Protein AF-A0A0R3UMZ2-F1 (afdb_monomer_lite)

Structure (mmCIF, N/CA/C/O backbone):
data_AF-A0A0R3UMZ2-F1
#
_entry.id   AF-A0A0R3UMZ2-F1
#
loop_
_atom_site.group_PDB
_atom_site.id
_atom_site.type_symbol
_atom_site.label_atom_id
_atom_site.label_alt_id
_atom_site.label_comp_id
_atom_site.label_asym_id
_atom_site.label_entity_id
_atom_site.label_seq_id
_atom_site.pdbx_PDB_ins_code
_atom_site.Cartn_x
_atom_site.Cartn_y
_atom_site.Cartn_z
_atom_site.occupancy
_atom_site.B_iso_or_equiv
_atom_site.auth_seq_id
_atom_site.auth_comp_id
_atom_site.auth_asym_id
_atom_site.auth_atom_id
_atom_site.pdbx_PDB_model_num
ATOM 1 N N . MET A 1 1 ? -2.865 9.730 15.835 1.00 56.03 1 MET A N 1
ATOM 2 C CA . MET A 1 1 ? -2.832 8.505 15.006 1.00 56.03 1 MET A CA 1
ATOM 3 C C . MET A 1 1 ? -3.964 7.617 15.490 1.00 56.03 1 MET A C 1
ATOM 5 O O . MET A 1 1 ? -4.096 7.480 16.700 1.00 56.03 1 MET A O 1
ATOM 9 N N . ASN A 1 2 ? -4.823 7.122 14.593 1.00 67.06 2 ASN A N 1
ATOM 10 C CA . ASN A 1 2 ? -5.988 6.319 14.974 1.00 67.06 2 ASN A CA 1
ATOM 11 C C . ASN A 1 2 ? -5.733 4.864 14.586 1.00 67.06 2 ASN A C 1
ATOM 13 O O . ASN A 1 2 ? -5.542 4.577 13.407 1.00 67.06 2 ASN A O 1
ATOM 17 N N . GLN A 1 3 ? -5.711 3.966 15.564 1.00 74.44 3 GLN A N 1
ATOM 18 C CA . GLN A 1 3 ? -5.417 2.551 15.349 1.00 74.44 3 GLN A CA 1
ATOM 19 C C . GLN A 1 3 ? -6.433 1.704 16.111 1.00 74.44 3 GLN A C 1
ATOM 21 O O . GLN A 1 3 ? -6.827 2.058 17.219 1.00 74.44 3 GLN A O 1
ATOM 26 N N . LEU A 1 4 ? -6.888 0.614 15.498 1.00 80.25 4 LEU A N 1
ATOM 27 C CA . LEU A 1 4 ? -7.878 -0.298 16.060 1.00 80.25 4 LEU A CA 1
ATOM 28 C C . LEU A 1 4 ? -7.367 -1.724 15.870 1.00 80.25 4 LEU A C 1
ATOM 30 O O . LEU A 1 4 ? -7.095 -2.121 14.739 1.00 80.25 4 LEU A O 1
ATOM 34 N N . SER A 1 5 ? -7.274 -2.480 16.958 1.00 82.38 5 SER A N 1
ATOM 35 C CA . SER A 1 5 ? -7.101 -3.930 16.925 1.00 82.38 5 SER A CA 1
ATOM 36 C C . SER A 1 5 ? -8.335 -4.606 17.512 1.00 82.38 5 SER A C 1
ATOM 38 O O . SER A 1 5 ? -8.937 -4.120 18.471 1.00 82.38 5 SER A O 1
ATOM 40 N N . ALA A 1 6 ? -8.738 -5.717 16.904 1.00 83.81 6 ALA A N 1
ATOM 41 C CA . ALA A 1 6 ? -9.910 -6.485 17.286 1.00 83.81 6 ALA A CA 1
ATOM 42 C C . ALA A 1 6 ? -9.540 -7.963 17.350 1.00 83.81 6 ALA A C 1
ATOM 44 O O . ALA A 1 6 ? -9.042 -8.528 16.375 1.00 83.81 6 ALA A O 1
ATOM 45 N N . ARG A 1 7 ? -9.807 -8.604 18.488 1.00 85.12 7 ARG A N 1
ATOM 46 C CA . ARG A 1 7 ? -9.523 -10.026 18.694 1.00 85.12 7 ARG A CA 1
ATOM 47 C C . ARG A 1 7 ? -10.655 -10.714 19.435 1.00 85.12 7 ARG A C 1
ATOM 49 O O . ARG A 1 7 ? -11.387 -10.106 20.214 1.00 85.12 7 ARG A O 1
ATOM 56 N N . ARG A 1 8 ? -10.795 -12.011 19.174 1.00 85.31 8 ARG A N 1
ATOM 57 C CA . ARG A 1 8 ? -11.767 -12.874 19.840 1.00 85.31 8 ARG A CA 1
ATOM 58 C C . ARG A 1 8 ? -11.045 -13.768 20.840 1.00 85.31 8 ARG A C 1
ATOM 60 O O . ARG A 1 8 ? -10.135 -14.497 20.454 1.00 85.31 8 ARG A O 1
ATOM 67 N N . PHE A 1 9 ? -11.499 -13.747 22.088 1.00 84.19 9 PHE A N 1
ATOM 68 C CA . PHE A 1 9 ? -11.022 -14.618 23.159 1.00 84.19 9 PHE A CA 1
ATOM 69 C C . PHE A 1 9 ? -12.210 -15.413 23.704 1.00 84.19 9 PHE A C 1
ATOM 71 O O . PHE A 1 9 ? -13.081 -14.874 24.387 1.00 84.19 9 PHE A O 1
ATOM 78 N N . GLY A 1 10 ? -12.289 -16.696 23.336 1.00 82.00 10 GLY A N 1
ATOM 79 C CA . GLY A 1 10 ? -13.456 -17.532 23.628 1.00 82.00 10 GLY A CA 1
ATOM 80 C C . GLY A 1 10 ? -14.732 -16.951 23.010 1.00 82.00 10 GLY A C 1
ATOM 81 O O . GLY A 1 10 ? -14.824 -16.789 21.790 1.00 82.00 10 GLY A O 1
ATOM 82 N N . ASP A 1 11 ? -15.700 -16.604 23.853 1.00 82.31 11 ASP A N 1
ATOM 83 C CA . ASP A 1 11 ? -16.984 -16.021 23.439 1.00 82.31 11 ASP A CA 1
ATOM 84 C C . ASP A 1 11 ? -17.029 -14.490 23.511 1.00 82.31 11 ASP A C 1
ATOM 86 O O . ASP A 1 11 ? -18.066 -13.875 23.262 1.00 82.31 11 ASP A O 1
ATOM 90 N N . GLN A 1 12 ? -15.903 -13.861 23.842 1.00 85.44 12 GLN A N 1
ATOM 91 C CA . GLN A 1 12 ? -15.819 -12.422 24.033 1.00 85.44 12 GLN A CA 1
ATOM 92 C C . GLN A 1 12 ? -15.016 -11.783 22.904 1.00 85.44 12 GLN A C 1
ATOM 94 O O . GLN A 1 12 ? -13.975 -12.292 22.480 1.00 85.44 12 GLN A O 1
ATOM 99 N N . PHE A 1 13 ? -15.507 -10.648 22.416 1.00 86.25 13 PHE A N 1
ATOM 100 C CA . PHE A 1 13 ? -14.800 -9.821 21.446 1.00 86.25 13 PHE A CA 1
ATOM 101 C C . PHE A 1 13 ? -14.178 -8.638 22.169 1.00 86.25 13 PHE A C 1
ATOM 103 O O . PHE A 1 13 ? -14.875 -7.878 22.840 1.00 86.25 13 PHE A O 1
ATOM 110 N N . VAL A 1 14 ? -12.867 -8.490 22.027 1.00 86.50 14 VAL A N 1
ATOM 111 C CA . VAL A 1 14 ? -12.090 -7.423 22.646 1.00 86.50 14 VAL A CA 1
ATOM 112 C C . VAL A 1 14 ? -11.577 -6.515 21.542 1.00 86.50 14 VAL A C 1
ATOM 114 O O . VAL A 1 14 ? -10.938 -6.976 20.595 1.00 86.50 14 VAL A O 1
ATOM 117 N N . PHE A 1 15 ? -11.860 -5.225 21.667 1.00 85.81 15 PHE A N 1
ATOM 118 C CA . PHE A 1 15 ? -11.374 -4.198 20.762 1.00 85.81 15 PHE A CA 1
ATOM 119 C C . PHE A 1 15 ? -10.523 -3.211 21.542 1.00 85.81 15 PHE A C 1
ATOM 121 O O . PHE A 1 15 ? -10.923 -2.716 22.596 1.00 85.81 15 PHE A O 1
ATOM 128 N N . LEU A 1 16 ? -9.360 -2.912 20.990 1.00 85.06 16 LEU A N 1
ATOM 129 C CA . LEU A 1 16 ? -8.435 -1.926 21.499 1.00 85.06 16 LEU A CA 1
ATOM 130 C C . LEU A 1 16 ? -8.309 -0.817 20.466 1.00 85.06 16 LEU A C 1
ATOM 132 O O . LEU A 1 16 ? -7.844 -1.056 19.353 1.00 85.06 16 LEU A O 1
ATOM 136 N N . ALA A 1 17 ? -8.733 0.388 20.827 1.00 80.19 17 ALA A N 1
ATOM 137 C CA . ALA A 1 17 ? -8.653 1.553 19.965 1.00 80.19 17 ALA A CA 1
ATOM 138 C C . ALA A 1 17 ? -7.747 2.611 20.590 1.00 80.19 17 ALA A C 1
ATOM 140 O O . ALA A 1 17 ? -7.903 2.968 21.753 1.00 80.19 17 ALA A O 1
ATOM 141 N N . VAL A 1 18 ? -6.835 3.157 19.796 1.00 77.50 18 VAL A N 1
ATOM 142 C CA . VAL A 1 18 ? -6.074 4.360 20.127 1.00 77.50 18 VAL A CA 1
ATOM 143 C C . VAL A 1 18 ? -6.627 5.480 19.274 1.00 77.50 18 VAL A C 1
ATOM 145 O O . VAL A 1 18 ? -6.685 5.366 18.050 1.00 77.50 18 VAL A O 1
ATOM 148 N N . THR A 1 19 ? -7.102 6.544 19.910 1.00 74.38 19 THR A N 1
ATOM 149 C CA . THR A 1 19 ? -7.664 7.712 19.224 1.00 74.38 19 THR A CA 1
ATOM 150 C C . THR A 1 19 ? -7.172 8.963 19.926 1.00 74.38 19 THR A C 1
ATOM 152 O O . THR A 1 19 ? -7.369 9.095 21.127 1.00 74.38 19 THR A O 1
ATOM 155 N N . ASN A 1 20 ? -6.546 9.885 19.190 1.00 72.50 20 ASN A N 1
ATOM 156 C CA . ASN A 1 20 ? -6.035 11.151 19.740 1.00 72.50 20 ASN A CA 1
ATOM 157 C C . ASN A 1 20 ? -5.201 10.985 21.026 1.00 72.50 20 ASN A C 1
ATOM 159 O O . ASN A 1 20 ? -5.410 11.715 21.989 1.00 72.50 20 ASN A O 1
ATOM 163 N N . ASP A 1 21 ? -4.280 10.017 21.040 1.00 71.31 21 ASP A N 1
ATOM 164 C CA . ASP A 1 21 ? -3.409 9.697 22.183 1.00 71.31 21 ASP A CA 1
ATOM 165 C C . ASP A 1 21 ? -4.128 9.129 23.421 1.00 71.31 21 ASP A C 1
ATOM 167 O O . ASP A 1 21 ? -3.504 8.916 24.457 1.00 71.31 21 ASP A O 1
ATOM 171 N N . GLU A 1 22 ? -5.416 8.806 23.301 1.00 74.88 22 GLU A N 1
ATOM 172 C CA . GLU A 1 22 ? -6.197 8.126 24.330 1.00 74.88 22 GLU A CA 1
ATOM 173 C C . GLU A 1 22 ? -6.390 6.650 23.971 1.00 74.88 22 GLU A C 1
ATOM 175 O O . GLU A 1 22 ? -6.705 6.304 22.827 1.00 74.88 22 GLU A O 1
ATOM 180 N N . LEU A 1 23 ? -6.221 5.778 24.967 1.00 78.81 23 LEU A N 1
ATOM 181 C CA . LEU A 1 23 ? -6.410 4.340 24.836 1.00 78.81 23 LEU A CA 1
ATOM 182 C C . LEU A 1 23 ? -7.818 3.964 25.298 1.00 78.81 23 LEU A C 1
ATOM 184 O O . LEU A 1 23 ? -8.229 4.260 26.423 1.00 78.81 23 LEU A O 1
ATOM 188 N N . PHE A 1 24 ? -8.553 3.283 24.430 1.00 79.44 24 PHE A N 1
ATOM 189 C CA . PHE A 1 24 ? -9.890 2.791 24.703 1.00 79.44 24 PHE A CA 1
ATOM 190 C C . PHE A 1 24 ? -9.944 1.277 24.561 1.00 79.44 24 PHE A C 1
ATOM 192 O O . PHE A 1 24 ? -9.607 0.721 23.517 1.00 79.44 24 PHE A O 1
ATOM 199 N N . PHE A 1 25 ? -10.447 0.626 25.602 1.00 84.25 25 PHE A N 1
ATOM 200 C CA . PHE A 1 25 ? -10.796 -0.784 25.575 1.00 84.25 25 PHE A CA 1
ATOM 201 C C . PHE A 1 25 ? -12.290 -0.951 25.450 1.00 84.25 25 PHE A C 1
ATOM 203 O O . PHE A 1 25 ? -13.053 -0.282 26.145 1.00 84.25 25 PHE A O 1
ATOM 210 N N . TYR A 1 26 ? -12.681 -1.909 24.625 1.00 84.50 26 TYR A N 1
ATOM 211 C CA . TYR A 1 26 ? -14.051 -2.344 24.465 1.00 84.50 26 TYR A CA 1
ATOM 212 C C . TYR A 1 26 ? -14.111 -3.855 24.597 1.00 84.50 26 TYR A C 1
ATOM 214 O O . TYR A 1 26 ? -13.346 -4.569 23.952 1.00 84.50 26 TYR A O 1
ATOM 222 N N . VAL A 1 27 ? -15.047 -4.347 25.399 1.00 85.88 27 VAL A N 1
ATOM 223 C CA . VAL A 1 27 ? -15.386 -5.769 25.449 1.00 85.88 27 VAL A CA 1
ATOM 224 C C . VAL A 1 27 ? -16.844 -5.929 25.111 1.00 85.88 27 VAL A C 1
ATOM 226 O O . VAL A 1 27 ? -17.701 -5.241 25.665 1.00 85.88 27 VAL A O 1
ATOM 229 N N . TYR A 1 28 ? -17.109 -6.871 24.222 1.00 85.38 28 TYR A N 1
ATOM 230 C CA . TYR A 1 28 ? -18.439 -7.319 23.884 1.00 85.38 28 TYR A CA 1
ATOM 231 C C . TYR A 1 28 ? -18.602 -8.788 24.265 1.00 85.38 28 TYR A C 1
ATOM 233 O O . TYR A 1 28 ? -17.811 -9.641 23.859 1.00 85.38 28 TYR A O 1
ATOM 241 N N . 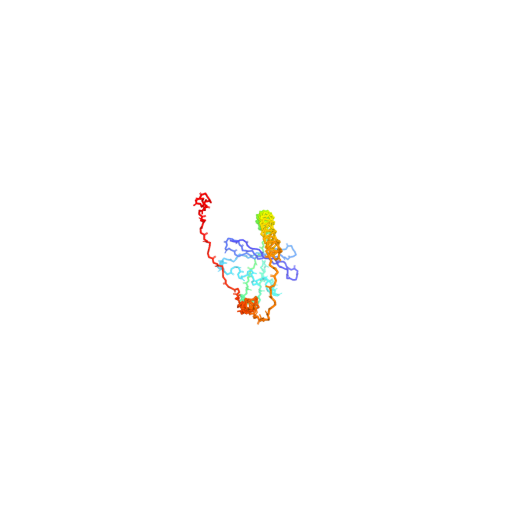SER A 1 29 ? -19.652 -9.072 25.033 1.00 84.50 29 SER A N 1
ATOM 242 C CA . SER A 1 29 ? -20.052 -10.429 25.407 1.00 84.50 29 SER A CA 1
ATOM 243 C C . SER A 1 29 ? -21.576 -10.515 25.444 1.00 84.50 29 SER A C 1
ATOM 245 O O . SER A 1 29 ? -22.213 -9.785 26.204 1.00 84.50 29 SER A O 1
ATOM 247 N N . PHE A 1 30 ? -22.157 -11.370 24.593 1.00 71.75 30 PHE A N 1
ATOM 248 C CA . PHE A 1 30 ? -23.584 -11.739 24.559 1.00 71.75 30 PHE A CA 1
ATOM 249 C C . PHE A 1 30 ? -24.583 -10.590 24.822 1.00 71.75 30 PHE A C 1
ATOM 251 O O . PHE A 1 30 ? -25.497 -10.711 25.635 1.00 71.75 30 PHE A O 1
ATOM 258 N N . GLY A 1 31 ? -24.421 -9.454 24.134 1.00 73.31 31 GLY A N 1
ATOM 259 C CA . GLY A 1 31 ? -25.350 -8.316 24.231 1.00 73.31 31 GLY A CA 1
ATOM 260 C C . GLY A 1 31 ? -25.035 -7.297 25.332 1.00 73.31 31 GLY A C 1
ATOM 261 O O . GLY A 1 31 ? -25.758 -6.315 25.468 1.00 73.31 31 GLY A O 1
ATOM 262 N N . SER A 1 32 ? -23.951 -7.486 26.082 1.00 82.56 32 SER A N 1
ATOM 263 C CA . SER A 1 32 ? -23.411 -6.490 27.011 1.00 82.56 32 SER A CA 1
ATOM 264 C C . SER A 1 32 ? -22.092 -5.915 26.498 1.00 82.56 32 SER A C 1
ATOM 266 O O . SER A 1 32 ? -21.307 -6.600 25.838 1.00 82.56 32 SER A O 1
ATOM 268 N N . TYR A 1 33 ? -21.871 -4.639 26.808 1.00 85.50 33 TYR A N 1
ATOM 269 C CA . TYR A 1 33 ? -20.731 -3.855 26.348 1.00 85.50 33 TYR A CA 1
ATOM 270 C C . TYR A 1 33 ? -20.045 -3.242 27.555 1.00 85.50 33 TYR A C 1
ATOM 272 O O . TYR A 1 33 ? -20.711 -2.660 28.412 1.00 85.50 33 TYR A O 1
ATOM 280 N N . TRP A 1 34 ? -18.724 -3.339 27.602 1.00 86.62 34 TRP A N 1
ATOM 281 C CA . TRP A 1 34 ? -17.912 -2.688 28.617 1.00 86.62 34 TRP A CA 1
ATOM 282 C C . TRP A 1 34 ? -16.855 -1.833 27.955 1.00 86.62 34 TRP A C 1
ATOM 284 O O . TRP A 1 34 ? -16.297 -2.223 26.929 1.00 86.62 34 TRP A O 1
ATOM 294 N N . THR A 1 35 ? -16.574 -0.680 28.552 1.00 85.94 35 THR A N 1
ATOM 295 C CA . THR A 1 35 ? -15.527 0.222 28.090 1.00 85.94 35 THR A CA 1
ATOM 296 C C . THR A 1 35 ? -14.582 0.589 29.218 1.00 85.94 35 THR A C 1
ATOM 298 O O . THR A 1 35 ? -14.987 0.714 30.373 1.00 85.94 35 THR A O 1
ATOM 301 N N . ALA A 1 36 ? -13.309 0.763 28.889 1.00 84.38 36 ALA A N 1
ATOM 302 C CA . ALA A 1 36 ? -12.382 1.502 29.730 1.00 84.38 36 ALA A CA 1
ATOM 303 C C . ALA A 1 36 ? -11.711 2.574 28.886 1.00 84.38 36 ALA A C 1
ATOM 305 O O . ALA A 1 36 ? -11.348 2.344 27.733 1.00 84.38 36 ALA A O 1
ATOM 306 N N . LYS A 1 37 ? -11.552 3.748 29.488 1.00 80.88 37 LYS A N 1
ATOM 307 C CA . LYS A 1 37 ? -10.697 4.806 28.975 1.00 80.88 37 LYS A CA 1
ATOM 308 C C . LYS A 1 37 ? -9.478 4.853 29.877 1.00 80.88 37 LYS A C 1
ATOM 310 O O . LYS A 1 37 ? -9.624 5.111 31.070 1.00 80.88 37 LYS A O 1
ATOM 315 N N . ASP A 1 38 ? -8.308 4.617 29.309 1.00 72.69 38 ASP A N 1
ATOM 316 C CA . ASP A 1 38 ? -7.050 4.777 30.018 1.00 72.69 38 ASP A CA 1
ATOM 317 C C . ASP A 1 38 ? -6.343 6.029 29.493 1.00 72.69 38 ASP A C 1
ATOM 319 O O . ASP A 1 38 ? -5.929 6.103 28.336 1.00 72.69 38 ASP A O 1
ATOM 323 N N . THR A 1 39 ? -6.267 7.051 30.344 1.00 63.97 39 THR A N 1
ATOM 324 C CA . THR A 1 39 ? -5.548 8.306 30.072 1.00 63.97 39 THR A CA 1
ATOM 325 C C . THR A 1 39 ? -4.136 8.302 30.650 1.00 63.97 39 THR A C 1
ATOM 327 O O . THR A 1 39 ? -3.420 9.288 30.508 1.00 63.97 39 THR A O 1
ATOM 330 N N . SER A 1 40 ? -3.749 7.243 31.367 1.00 59.41 40 SER A N 1
ATOM 331 C CA . SER A 1 40 ? -2.460 7.171 32.059 1.00 59.41 40 SER A CA 1
ATOM 332 C C . SER A 1 40 ? -1.324 6.677 31.162 1.00 59.41 40 SER A C 1
ATOM 334 O O . SER A 1 40 ? -0.153 6.875 31.487 1.00 59.41 40 SER A O 1
ATOM 336 N N . PHE A 1 41 ? -1.653 6.089 30.008 1.00 58.91 41 PHE A N 1
ATOM 337 C CA . PHE A 1 41 ? -0.675 5.595 29.048 1.00 58.91 41 PHE A CA 1
ATOM 338 C C . PHE A 1 41 ? -0.240 6.696 28.065 1.00 58.91 41 PHE A C 1
ATOM 340 O O . PHE A 1 41 ? -1.062 7.175 27.286 1.00 58.91 41 PHE A O 1
ATOM 347 N N . PRO A 1 42 ? 1.046 7.097 28.036 1.00 56.00 42 PRO A N 1
ATOM 348 C CA . PRO A 1 42 ? 1.542 8.015 27.016 1.00 56.00 42 PRO A CA 1
ATOM 349 C C . PRO A 1 42 ? 1.461 7.368 25.625 1.00 56.00 42 PRO A C 1
ATOM 351 O O . PRO A 1 42 ? 1.781 6.190 25.460 1.00 56.00 42 PRO A O 1
ATOM 354 N N . SER A 1 43 ? 1.097 8.147 24.604 1.00 55.78 43 SER A N 1
ATOM 355 C CA . SER A 1 43 ? 0.815 7.672 23.237 1.00 55.78 43 SER A CA 1
ATOM 356 C C . SER A 1 43 ? 1.923 6.847 22.581 1.00 55.78 43 SER A C 1
ATOM 358 O O . SER A 1 43 ? 1.637 5.892 21.863 1.00 55.78 43 SER A O 1
ATOM 360 N N . LYS A 1 44 ? 3.195 7.118 22.901 1.00 57.53 44 LYS A N 1
ATOM 361 C CA . LYS A 1 44 ? 4.344 6.315 22.430 1.00 57.53 44 LYS A CA 1
ATOM 362 C C . LYS A 1 44 ? 4.361 4.872 22.955 1.00 57.53 44 LYS A C 1
ATOM 364 O O . LYS A 1 44 ? 5.038 4.022 22.384 1.00 57.53 44 LYS A O 1
ATOM 369 N N . SER A 1 45 ? 3.647 4.594 24.040 1.00 69.19 45 SER A N 1
ATOM 370 C CA . SER A 1 45 ? 3.458 3.247 24.583 1.00 69.19 45 SER A CA 1
ATOM 371 C C . SER A 1 45 ? 2.189 2.581 24.046 1.00 69.19 45 SER A C 1
ATOM 373 O O . SER A 1 45 ? 2.049 1.372 24.187 1.00 69.19 45 SER A O 1
ATOM 375 N N . ALA A 1 46 ? 1.287 3.331 23.405 1.00 69.75 46 ALA A N 1
ATOM 376 C CA . ALA A 1 46 ? 0.024 2.809 22.894 1.00 69.75 46 ALA A CA 1
ATOM 377 C C . ALA A 1 46 ? 0.217 1.928 21.646 1.00 69.75 46 ALA A C 1
ATOM 379 O O . ALA A 1 46 ? -0.419 0.885 21.533 1.00 69.75 46 ALA A O 1
ATOM 380 N N . GLU A 1 47 ? 1.158 2.277 20.762 1.00 74.00 47 GLU A N 1
ATOM 381 C CA . GLU A 1 47 ? 1.541 1.429 19.617 1.00 74.00 47 GLU A CA 1
ATOM 382 C C . GLU A 1 47 ? 2.140 0.093 20.073 1.00 74.00 47 GLU A C 1
ATOM 384 O O . GLU A 1 47 ? 1.770 -0.960 19.560 1.00 74.00 47 GLU A O 1
ATOM 389 N N . LYS A 1 48 ? 3.013 0.128 21.091 1.00 77.25 48 LYS A N 1
ATOM 390 C CA . LYS A 1 48 ? 3.556 -1.082 21.729 1.00 77.25 48 LYS A CA 1
ATOM 391 C C . LYS A 1 48 ? 2.461 -1.906 22.392 1.00 77.25 48 LYS A C 1
ATOM 393 O O . LYS A 1 48 ? 2.536 -3.122 22.417 1.00 77.25 48 LYS A O 1
ATOM 398 N N . LEU A 1 49 ? 1.430 -1.254 22.922 1.00 77.31 49 LEU A N 1
ATOM 399 C CA . LEU A 1 49 ? 0.315 -1.943 23.559 1.00 77.31 49 LEU A CA 1
ATOM 400 C C . LEU A 1 49 ? -0.595 -2.627 22.546 1.00 77.31 49 LEU A C 1
ATOM 402 O O . LEU A 1 49 ? -1.013 -3.753 22.791 1.00 77.31 49 LEU A O 1
ATOM 406 N N . ILE A 1 50 ? -0.832 -2.009 21.389 1.00 79.69 50 ILE A N 1
ATOM 407 C CA . ILE A 1 50 ? -1.528 -2.667 20.280 1.00 79.69 50 ILE A CA 1
ATOM 408 C C . ILE A 1 50 ? -0.692 -3.829 19.732 1.00 79.69 50 ILE A C 1
ATOM 410 O O . ILE A 1 50 ? -1.214 -4.930 19.593 1.00 79.69 50 ILE A O 1
ATOM 414 N N . ALA A 1 51 ? 0.602 -3.621 19.484 1.00 79.50 51 ALA A N 1
ATOM 415 C CA . ALA A 1 51 ? 1.488 -4.669 18.980 1.00 79.50 51 ALA A CA 1
ATOM 416 C C . ALA A 1 51 ? 1.633 -5.843 19.967 1.00 79.50 51 ALA A C 1
ATOM 418 O O . ALA A 1 51 ? 1.598 -7.003 19.555 1.00 79.50 51 ALA A O 1
ATOM 419 N N . ALA A 1 52 ? 1.719 -5.559 21.269 1.00 79.94 52 ALA A N 1
ATOM 420 C CA . ALA A 1 52 ? 1.633 -6.556 22.327 1.00 79.94 52 ALA A CA 1
ATOM 421 C C . ALA A 1 52 ? 0.284 -7.280 22.292 1.00 79.94 52 ALA A C 1
ATOM 423 O O . ALA A 1 52 ? 0.258 -8.506 22.224 1.00 79.94 52 ALA A O 1
ATOM 424 N N . PHE A 1 53 ? -0.830 -6.541 22.280 1.00 81.12 53 PHE A N 1
ATOM 425 C CA . PHE A 1 53 ? -2.182 -7.100 22.250 1.00 81.12 53 PHE A CA 1
ATOM 426 C C . PHE A 1 53 ? -2.418 -8.005 21.037 1.00 81.12 53 PHE A C 1
ATOM 428 O O . PHE A 1 53 ? -3.100 -9.017 21.169 1.00 81.12 53 PHE A O 1
ATOM 435 N N . ASP A 1 54 ? -1.814 -7.716 19.885 1.00 82.31 54 ASP A N 1
ATOM 436 C CA . ASP A 1 54 ? -1.872 -8.570 18.693 1.00 82.31 54 ASP A CA 1
ATOM 437 C C . ASP A 1 54 ? -1.104 -9.893 18.859 1.00 82.31 54 ASP A C 1
ATOM 439 O O . ASP A 1 54 ? -1.444 -10.887 18.216 1.00 82.31 54 ASP A O 1
ATOM 443 N N . LYS A 1 55 ? -0.113 -9.937 19.757 1.00 81.94 55 LYS A N 1
ATOM 444 C CA . LYS A 1 55 ? 0.736 -11.109 20.036 1.00 81.94 55 LYS A CA 1
ATOM 445 C C . LYS A 1 55 ? 0.286 -11.945 21.234 1.00 81.94 55 LYS A C 1
ATOM 447 O O . LYS A 1 55 ? 0.719 -13.083 21.362 1.00 81.94 55 LYS A O 1
ATOM 452 N N . VAL A 1 56 ? -0.568 -11.411 22.109 1.00 82.31 56 VAL A N 1
ATOM 453 C CA . VAL A 1 56 ? -1.054 -12.123 23.306 1.00 82.31 56 VAL A CA 1
ATOM 454 C C . VAL A 1 56 ? -1.762 -13.431 22.919 1.00 82.31 56 VAL A C 1
ATOM 456 O O . VAL A 1 56 ? -2.691 -13.424 22.114 1.00 82.31 56 VAL A O 1
ATOM 459 N N . GLU A 1 57 ? -1.373 -14.567 23.495 1.00 77.88 57 GLU A N 1
ATOM 460 C CA . GLU A 1 57 ? -2.038 -15.850 23.210 1.00 77.88 57 GLU A CA 1
ATOM 461 C C . GLU A 1 57 ? -3.355 -16.009 23.980 1.00 77.88 57 GLU A C 1
ATOM 463 O O . GLU A 1 57 ? -4.342 -16.507 23.434 1.00 77.88 57 GLU A O 1
ATOM 468 N N . SER A 1 58 ? -3.400 -15.534 25.225 1.00 80.06 58 SER A N 1
ATOM 469 C CA . SER A 1 58 ? -4.557 -15.643 26.108 1.00 80.06 58 SER A CA 1
ATOM 470 C C . SER A 1 58 ? -4.816 -14.341 26.861 1.00 80.06 58 SER A C 1
ATOM 472 O O . SER A 1 58 ? -3.909 -13.670 27.345 1.00 80.06 58 SER A O 1
ATOM 474 N N . VAL A 1 59 ? -6.094 -13.991 26.972 1.00 83.06 59 VAL A N 1
ATOM 475 C CA . VAL A 1 59 ? -6.559 -12.865 27.781 1.00 83.06 59 VAL A CA 1
ATOM 476 C C . VAL A 1 59 ? -7.500 -13.421 28.840 1.00 83.06 59 VAL A C 1
ATOM 478 O O . VAL A 1 59 ? -8.503 -14.060 28.516 1.00 83.06 59 VAL A O 1
ATOM 481 N N . GLU A 1 60 ? -7.179 -13.186 30.108 1.00 83.88 60 GLU A N 1
ATOM 482 C CA . GLU A 1 60 ? -8.071 -13.471 31.222 1.00 83.88 60 GLU A CA 1
ATOM 483 C C . GLU A 1 60 ? -9.111 -12.363 31.339 1.00 83.88 60 GLU A C 1
ATOM 485 O O . GLU A 1 60 ? -8.782 -11.189 31.525 1.00 83.88 60 GLU A O 1
ATOM 490 N N . ILE A 1 61 ? -10.386 -12.739 31.280 1.00 84.31 61 ILE A N 1
ATOM 491 C CA . ILE A 1 61 ? -11.485 -11.798 31.459 1.00 84.31 61 ILE A CA 1
ATOM 492 C C . ILE A 1 61 ? -12.331 -12.248 32.645 1.00 84.31 61 ILE A C 1
ATOM 494 O O . ILE A 1 61 ? -13.020 -13.266 32.584 1.00 84.31 61 ILE A O 1
ATOM 498 N N . LYS A 1 62 ? -12.254 -11.496 33.746 1.00 85.38 62 LYS A N 1
ATOM 499 C CA . LYS A 1 62 ? -12.941 -11.790 35.009 1.00 85.38 62 LYS A CA 1
ATOM 500 C C . LYS A 1 62 ? -14.036 -10.764 35.249 1.00 85.38 62 LYS A C 1
ATOM 502 O O . LYS A 1 62 ? -13.782 -9.563 35.262 1.00 85.38 62 LYS A O 1
ATOM 507 N N . GLN A 1 63 ? -15.260 -11.225 35.471 1.00 81.88 63 GLN A N 1
ATOM 508 C CA . GLN A 1 63 ? -16.333 -10.345 35.918 1.00 81.88 63 GLN A CA 1
ATOM 509 C C . GLN A 1 63 ? -16.122 -10.013 37.401 1.00 81.88 63 GLN A C 1
ATOM 511 O O . GLN A 1 63 ? -15.975 -10.915 38.225 1.00 81.88 63 GLN A O 1
ATOM 516 N N . LEU A 1 64 ? -16.062 -8.722 37.723 1.00 84.31 64 LEU A N 1
ATOM 517 C CA . LEU A 1 64 ? -15.976 -8.229 39.097 1.00 84.31 64 LEU A CA 1
ATOM 518 C C . LEU A 1 64 ? -17.387 -8.008 39.658 1.00 84.31 64 LEU A C 1
ATOM 520 O O . LEU A 1 64 ? -18.377 -8.073 38.927 1.00 84.31 64 LEU A O 1
ATOM 524 N N . GLU A 1 65 ? -17.490 -7.718 40.956 1.00 77.75 65 GLU A N 1
ATOM 525 C CA . GLU A 1 65 ? -18.769 -7.340 41.561 1.00 77.75 65 GLU A CA 1
ATOM 526 C C . GLU A 1 65 ? -19.381 -6.108 40.865 1.00 77.75 65 GLU A C 1
ATOM 528 O O . GLU A 1 65 ? -18.715 -5.096 40.617 1.00 77.75 65 GLU A O 1
ATOM 533 N N . GLY A 1 66 ? -20.677 -6.202 40.554 1.00 78.12 66 GLY A N 1
ATOM 534 C CA . GLY A 1 66 ? -21.445 -5.162 39.869 1.00 78.12 66 GLY A CA 1
ATOM 535 C C . GLY A 1 66 ? -21.317 -5.193 38.341 1.00 78.12 66 GLY A C 1
ATOM 536 O O . GLY A 1 66 ? -21.199 -6.243 37.715 1.00 78.12 66 GLY A O 1
ATOM 537 N N . GLU A 1 67 ? -21.380 -4.016 37.716 1.00 83.38 67 GLU A N 1
ATOM 538 C CA . GLU A 1 67 ? -21.307 -3.845 36.256 1.00 83.38 67 GLU A CA 1
ATOM 539 C C . GLU A 1 67 ? -19.865 -3.620 35.757 1.00 83.38 67 GLU A C 1
ATOM 541 O O . GLU A 1 67 ? -19.617 -2.829 34.842 1.00 83.38 67 GLU A O 1
ATOM 546 N N . ARG A 1 68 ? -18.893 -4.290 36.388 1.00 85.50 68 ARG A N 1
ATOM 547 C CA . ARG A 1 68 ? -17.461 -4.135 36.104 1.00 85.50 68 ARG A CA 1
ATOM 548 C C . ARG A 1 68 ? -16.841 -5.432 35.605 1.00 85.50 68 ARG A C 1
ATOM 550 O O . ARG A 1 68 ? -17.196 -6.522 36.045 1.00 85.50 68 ARG A O 1
ATOM 557 N N . LEU A 1 69 ? -15.887 -5.301 34.697 1.00 86.88 69 LEU A N 1
ATOM 558 C CA . LEU A 1 69 ? -15.202 -6.423 34.069 1.00 86.88 69 LEU A CA 1
ATOM 559 C C . LEU A 1 69 ? -13.703 -6.128 34.048 1.00 86.88 69 LEU A C 1
ATOM 561 O O . LEU A 1 69 ? -13.290 -5.051 33.641 1.00 86.88 69 LEU A O 1
ATOM 565 N N . GLN A 1 70 ? -12.890 -7.052 34.544 1.00 86.56 70 GLN A N 1
ATOM 566 C CA . GLN A 1 70 ? -11.439 -6.944 34.544 1.00 86.56 70 GLN A CA 1
ATOM 567 C C . GLN A 1 70 ? -10.876 -7.733 33.370 1.00 86.56 70 GLN A C 1
ATOM 569 O O . GLN A 1 70 ? -11.134 -8.929 33.248 1.00 86.56 70 GLN A O 1
ATOM 574 N N . ILE A 1 71 ? -10.087 -7.065 32.536 1.00 84.94 71 ILE A N 1
ATOM 575 C CA . ILE A 1 71 ? -9.237 -7.711 31.540 1.00 84.94 71 ILE A CA 1
ATOM 576 C C . ILE A 1 71 ? -7.826 -7.755 32.094 1.00 84.94 71 ILE A C 1
ATOM 578 O O . ILE A 1 71 ? -7.327 -6.736 32.575 1.00 84.94 71 ILE A O 1
ATOM 582 N N . ARG A 1 72 ? -7.184 -8.913 31.980 1.00 84.31 72 ARG A N 1
ATOM 583 C CA . ARG A 1 72 ? -5.766 -9.095 32.253 1.00 84.31 72 ARG A CA 1
ATOM 584 C C . ARG A 1 72 ?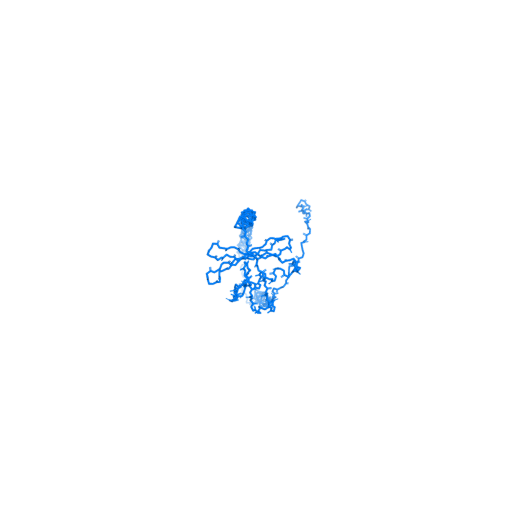 -5.131 -9.945 31.166 1.00 84.31 72 ARG A C 1
ATOM 586 O O . ARG A 1 72 ? -5.731 -10.919 30.722 1.00 84.31 72 ARG A O 1
ATOM 593 N N . TRP A 1 73 ? -3.916 -9.610 30.765 1.00 83.69 73 TRP A N 1
ATOM 594 C CA . TRP A 1 73 ? -3.082 -10.544 30.022 1.00 83.69 73 TRP A CA 1
ATOM 595 C C . TRP A 1 73 ? -1.655 -10.531 30.535 1.00 83.69 73 TRP A C 1
ATOM 597 O O . TRP A 1 73 ? -1.154 -9.512 31.026 1.00 83.69 73 TRP A O 1
ATOM 607 N N . ASP A 1 74 ? -1.041 -11.700 30.411 1.00 72.25 74 ASP A N 1
ATOM 608 C CA . ASP A 1 74 ? 0.308 -11.962 30.876 1.00 72.25 74 ASP A CA 1
ATOM 609 C C . ASP A 1 74 ? 1.356 -11.345 29.950 1.00 72.25 74 ASP A C 1
ATOM 611 O O . ASP A 1 74 ? 1.076 -10.874 28.841 1.00 72.25 74 ASP A O 1
ATOM 615 N N . LYS A 1 75 ? 2.590 -11.358 30.449 1.00 70.00 75 LYS A N 1
ATOM 616 C CA . LYS A 1 75 ? 3.765 -10.771 29.823 1.00 70.00 75 LYS A CA 1
ATOM 617 C C . LYS A 1 75 ? 3.892 -11.105 28.344 1.00 70.00 75 LYS A C 1
ATOM 619 O O . LYS A 1 75 ? 3.989 -12.261 27.947 1.00 70.00 75 LYS A O 1
ATOM 624 N N . THR A 1 76 ? 3.991 -10.050 27.552 1.00 68.31 76 THR A N 1
ATOM 625 C CA . THR A 1 76 ? 4.464 -10.093 26.169 1.00 68.31 76 THR A CA 1
ATOM 626 C C . THR A 1 76 ? 5.908 -9.604 26.119 1.00 68.31 76 THR A C 1
ATOM 628 O O . THR A 1 76 ? 6.397 -8.986 27.066 1.00 68.31 76 THR A O 1
ATOM 631 N N . ASP A 1 77 ? 6.589 -9.816 24.994 1.00 66.00 77 ASP A N 1
ATOM 632 C CA . ASP A 1 77 ? 7.946 -9.289 24.768 1.00 66.00 77 ASP A CA 1
ATOM 633 C C . ASP A 1 77 ? 8.044 -7.762 24.966 1.00 66.00 77 ASP A C 1
ATOM 635 O O . ASP A 1 77 ? 9.127 -7.221 25.189 1.00 66.00 77 ASP A O 1
ATOM 639 N N . GLU A 1 78 ? 6.913 -7.059 24.871 1.00 67.06 78 GLU A N 1
ATOM 640 C CA . GLU A 1 78 ? 6.830 -5.601 24.858 1.00 67.06 78 GLU A CA 1
ATOM 641 C C . GLU A 1 78 ? 6.219 -5.009 26.141 1.00 67.06 78 GLU A C 1
ATOM 643 O O . GLU A 1 78 ? 6.473 -3.839 26.439 1.00 67.06 78 GLU A O 1
ATOM 648 N N . ILE A 1 79 ? 5.434 -5.785 26.903 1.00 69.06 79 ILE A N 1
ATOM 649 C CA . ILE A 1 79 ? 4.704 -5.339 28.105 1.00 69.06 79 ILE A CA 1
ATOM 650 C C . ILE A 1 79 ? 4.702 -6.444 29.165 1.00 69.06 79 ILE A C 1
ATOM 652 O O . ILE A 1 79 ? 4.305 -7.567 28.867 1.00 69.06 79 ILE A O 1
ATOM 656 N N . ASP A 1 80 ? 5.084 -6.104 30.402 1.00 66.81 80 ASP A N 1
ATOM 657 C CA . ASP A 1 80 ? 5.189 -7.043 31.531 1.00 66.81 80 ASP A CA 1
ATOM 658 C C . ASP A 1 80 ? 3.849 -7.638 31.986 1.00 66.81 80 ASP A C 1
ATOM 660 O O . ASP A 1 80 ? 3.710 -8.847 32.066 1.00 66.81 80 ASP A O 1
ATOM 664 N N . GLU A 1 81 ? 2.866 -6.812 32.318 1.00 76.06 81 GLU A N 1
ATOM 665 C CA . GLU A 1 81 ? 1.512 -7.246 32.672 1.00 76.06 81 GLU A CA 1
ATOM 666 C C . GLU A 1 81 ? 0.581 -6.081 32.355 1.00 76.06 81 GLU A C 1
ATOM 668 O O . GLU A 1 81 ? 0.905 -4.924 32.646 1.00 76.06 81 GLU A O 1
ATOM 673 N N . TYR A 1 82 ? -0.570 -6.368 31.753 1.00 79.31 82 TYR A N 1
ATOM 674 C CA . TYR A 1 82 ? -1.609 -5.364 31.574 1.00 79.31 82 TYR A CA 1
ATOM 675 C C . TYR A 1 82 ? -2.878 -5.803 32.287 1.00 79.31 82 TYR A C 1
ATOM 677 O O . TYR A 1 82 ? -3.342 -6.928 32.114 1.00 79.31 82 TYR A O 1
ATOM 685 N N . SER A 1 83 ? -3.455 -4.898 33.074 1.00 81.06 83 SER A N 1
ATOM 686 C CA . SER A 1 83 ? -4.732 -5.108 33.746 1.00 81.06 83 SER A CA 1
ATOM 687 C C . SER A 1 83 ? -5.559 -3.830 33.686 1.00 81.06 83 SER A C 1
ATOM 689 O O . SER A 1 83 ? -5.151 -2.803 34.223 1.00 81.06 83 SER A O 1
ATOM 691 N N . ALA A 1 84 ? -6.759 -3.918 33.118 1.00 82.25 84 ALA A N 1
ATOM 692 C CA . ALA A 1 84 ? -7.714 -2.818 33.060 1.00 82.25 84 ALA A CA 1
ATOM 693 C C . ALA A 1 84 ? -9.068 -3.238 33.631 1.00 82.25 84 ALA A C 1
ATOM 695 O O . ALA A 1 84 ? -9.526 -4.363 33.431 1.00 82.25 84 ALA A O 1
ATOM 696 N N . THR A 1 85 ? -9.724 -2.312 34.330 1.00 84.56 85 THR A N 1
ATOM 697 C CA . THR A 1 85 ? -11.113 -2.483 34.769 1.00 84.56 85 THR A CA 1
ATOM 698 C C . THR A 1 85 ? -12.024 -1.681 33.858 1.00 84.56 85 THR A C 1
ATOM 700 O O . THR A 1 85 ? -11.887 -0.466 33.745 1.00 84.56 85 THR A O 1
ATOM 703 N N . LEU A 1 86 ? -12.965 -2.369 33.232 1.00 86.38 86 LEU A N 1
ATOM 704 C CA . LEU A 1 86 ? -13.960 -1.819 32.338 1.00 86.38 86 LEU A CA 1
ATOM 705 C C . LEU A 1 86 ? -15.291 -1.675 33.064 1.00 86.38 86 LEU A C 1
ATOM 707 O O . LEU A 1 86 ? -15.650 -2.481 33.927 1.00 86.38 86 LEU A O 1
ATOM 711 N N . THR A 1 87 ? -16.045 -0.656 32.680 1.00 86.12 87 THR A N 1
ATOM 712 C CA . THR A 1 87 ? -17.394 -0.387 33.171 1.00 86.12 87 THR A CA 1
ATOM 713 C C . THR A 1 87 ? -18.399 -0.649 32.066 1.00 86.12 87 THR A C 1
ATOM 715 O O . THR A 1 87 ? -18.147 -0.369 30.894 1.00 86.12 87 THR A O 1
ATOM 718 N N . LYS A 1 88 ? -19.556 -1.206 32.418 1.00 83.94 88 LYS A N 1
ATOM 719 C CA . LYS A 1 88 ? -20.617 -1.443 31.443 1.00 83.94 88 LYS A CA 1
ATOM 720 C C . LYS A 1 88 ? -21.075 -0.119 30.836 1.00 83.94 88 LYS A C 1
ATOM 722 O O . LYS A 1 88 ? -21.150 0.900 31.518 1.00 83.94 88 LYS A O 1
ATOM 727 N N . THR A 1 89 ? -21.315 -0.105 29.533 1.00 79.44 89 THR A N 1
ATOM 728 C CA . THR A 1 89 ? -21.607 1.121 28.782 1.00 79.44 89 THR A CA 1
ATOM 729 C C . THR A 1 89 ? -22.727 0.874 27.777 1.00 79.44 89 THR A C 1
ATOM 731 O O . THR A 1 89 ? -22.961 -0.262 27.369 1.00 79.44 89 THR A O 1
ATOM 734 N N . SER A 1 90 ? -23.436 1.936 27.382 1.00 75.12 90 SER A N 1
ATOM 735 C CA . SER A 1 90 ? -24.466 1.843 26.342 1.00 75.12 90 SER A CA 1
ATOM 736 C C . SER A 1 90 ? -23.858 1.449 24.993 1.00 75.12 90 SER A C 1
ATOM 738 O O . SER A 1 90 ? -22.789 1.935 24.612 1.00 75.12 90 SER A O 1
ATOM 740 N N . THR A 1 91 ? -24.580 0.599 24.265 1.00 70.38 91 THR A N 1
ATOM 741 C CA . THR A 1 91 ? -24.243 0.097 22.929 1.00 70.38 91 THR A CA 1
ATOM 742 C C . THR A 1 91 ? -24.023 1.217 21.913 1.00 70.38 91 THR A C 1
ATOM 744 O O . THR A 1 91 ? -23.125 1.118 21.077 1.00 70.38 91 THR A O 1
ATOM 747 N N . ASP A 1 92 ? -24.783 2.307 22.019 1.00 71.88 92 ASP A N 1
ATOM 748 C CA . ASP A 1 92 ? -24.764 3.396 21.037 1.00 71.88 92 ASP A CA 1
ATOM 749 C C . ASP A 1 92 ? -23.398 4.089 20.968 1.00 71.88 92 ASP A C 1
ATOM 751 O O . ASP A 1 92 ? -22.878 4.356 19.886 1.00 71.88 92 ASP A O 1
ATOM 755 N N . ASN A 1 93 ? -22.754 4.294 22.121 1.00 69.38 93 ASN A N 1
ATOM 756 C CA . ASN A 1 93 ? -21.433 4.925 22.191 1.00 69.38 93 ASN A CA 1
ATOM 757 C C . ASN A 1 93 ? -20.327 4.046 21.585 1.00 69.38 93 ASN A C 1
ATOM 759 O O . ASN A 1 93 ? -19.335 4.565 21.074 1.00 69.38 93 ASN A O 1
ATOM 763 N N . PHE A 1 94 ? -20.478 2.723 21.659 1.00 70.50 94 PHE A N 1
ATOM 764 C CA . PHE A 1 94 ? -19.531 1.773 21.078 1.00 70.50 94 PHE A CA 1
ATOM 765 C C . PHE A 1 94 ? -19.666 1.713 19.555 1.00 70.50 94 PHE A C 1
ATOM 767 O O . PHE A 1 94 ? -18.672 1.853 18.839 1.00 70.50 94 PHE A O 1
ATOM 774 N N . LEU A 1 95 ? -20.898 1.559 19.062 1.00 74.94 95 LEU A N 1
ATOM 775 C CA . LEU A 1 95 ? -21.170 1.465 17.629 1.00 74.94 95 LEU A CA 1
ATOM 776 C C . LEU A 1 95 ? -20.775 2.741 16.887 1.00 74.94 95 LEU A C 1
ATOM 778 O O . LEU A 1 95 ? -20.190 2.650 15.806 1.00 74.94 95 LEU A O 1
ATOM 782 N N . HIS A 1 96 ? -21.015 3.918 17.475 1.00 76.31 96 HIS A N 1
ATOM 783 C CA . HIS A 1 96 ? -20.597 5.179 16.862 1.00 76.31 96 HIS A CA 1
ATOM 784 C C . HIS A 1 96 ? -19.084 5.234 16.640 1.00 76.31 96 HIS A C 1
ATOM 786 O O . HIS A 1 96 ? -18.631 5.499 15.531 1.00 76.31 96 HIS A O 1
ATOM 792 N N . ARG A 1 97 ? -18.294 4.885 17.659 1.00 72.12 97 ARG A N 1
ATOM 793 C CA . ARG A 1 97 ? -16.828 4.943 17.575 1.00 72.12 97 ARG A CA 1
ATOM 794 C C . ARG A 1 97 ? -16.237 3.916 16.617 1.00 72.12 97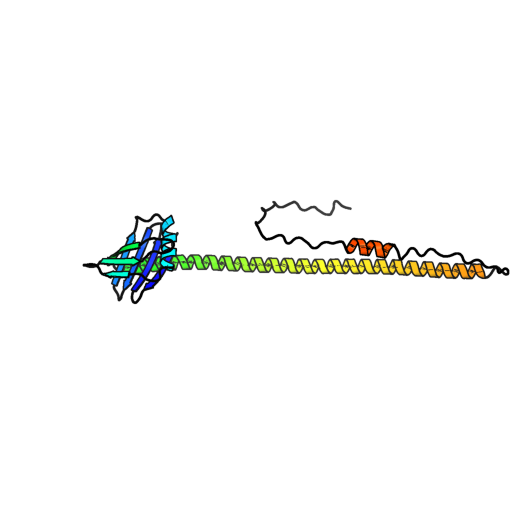 ARG A C 1
ATOM 796 O O . ARG A 1 97 ? -15.285 4.229 15.904 1.00 72.12 97 ARG A O 1
ATOM 803 N N . LEU A 1 98 ? -16.795 2.704 16.575 1.00 74.25 98 LEU A N 1
ATOM 804 C CA . LEU A 1 98 ? -16.407 1.719 15.563 1.00 74.25 98 LEU A CA 1
ATOM 805 C C . LEU A 1 98 ? -16.705 2.233 14.155 1.00 74.25 98 LEU A C 1
ATOM 807 O O . LEU A 1 98 ? -15.861 2.115 13.273 1.00 74.25 98 LEU A O 1
ATOM 811 N N . THR A 1 99 ? -17.875 2.840 13.957 1.00 78.50 99 THR A N 1
ATOM 812 C CA . THR A 1 99 ? -18.271 3.398 12.659 1.00 78.50 99 THR A CA 1
ATOM 813 C C . THR A 1 99 ? -17.332 4.524 12.231 1.00 78.50 99 THR A C 1
ATOM 815 O O . THR A 1 99 ? -16.882 4.535 11.085 1.00 78.50 99 THR A O 1
ATOM 818 N N . ASP A 1 100 ? -16.963 5.419 13.148 1.00 77.50 100 ASP A N 1
ATOM 819 C CA . ASP A 1 100 ? -16.008 6.499 12.880 1.00 77.50 100 ASP A CA 1
ATOM 820 C C . ASP A 1 100 ? -14.626 5.946 12.501 1.00 77.50 100 ASP A C 1
ATOM 822 O O . ASP A 1 100 ? -14.014 6.392 11.529 1.00 77.50 100 ASP A O 1
ATOM 826 N N . SER A 1 101 ? -14.153 4.923 13.223 1.00 72.25 101 SER A N 1
ATOM 827 C CA . SER A 1 101 ? -12.876 4.261 12.937 1.00 72.25 101 SER A CA 1
ATOM 828 C C . SER A 1 101 ? -12.879 3.570 11.568 1.00 72.25 101 SER A C 1
ATOM 830 O O . SER A 1 101 ? -11.959 3.777 10.775 1.00 72.25 101 SER A O 1
ATOM 832 N N . ILE A 1 102 ? -13.939 2.820 11.248 1.00 78.12 102 ILE A N 1
ATOM 833 C CA . ILE A 1 102 ? -14.119 2.169 9.942 1.00 78.12 102 ILE A CA 1
ATOM 834 C C . ILE A 1 102 ? -14.159 3.219 8.828 1.00 78.12 102 ILE A C 1
ATOM 836 O O . ILE A 1 102 ? -13.490 3.067 7.808 1.00 78.12 102 ILE A O 1
ATOM 840 N N . THR A 1 103 ? -14.898 4.311 9.026 1.00 78.31 103 THR A N 1
ATOM 841 C CA . THR A 1 103 ? -15.019 5.387 8.033 1.00 78.31 103 THR A CA 1
ATOM 842 C C . THR A 1 103 ? -13.668 6.046 7.760 1.00 78.31 103 THR A C 1
ATOM 844 O O . THR A 1 103 ? -13.315 6.263 6.598 1.00 78.31 103 THR A O 1
ATOM 847 N N . ALA A 1 104 ? -12.877 6.301 8.807 1.00 76.31 104 ALA A N 1
ATOM 848 C CA . ALA A 1 104 ? -11.524 6.829 8.667 1.00 76.31 104 ALA A CA 1
ATOM 849 C C . ALA A 1 104 ? -10.610 5.862 7.893 1.00 76.31 104 ALA A C 1
ATOM 851 O O . ALA A 1 104 ? -9.930 6.281 6.959 1.00 76.31 104 ALA A O 1
ATOM 852 N N . GLN A 1 105 ? -10.644 4.564 8.214 1.00 78.19 105 GLN A N 1
ATOM 853 C CA . GLN A 1 105 ? -9.854 3.555 7.498 1.00 78.19 105 GLN A CA 1
ATOM 854 C C . GLN A 1 105 ? -10.253 3.443 6.021 1.00 78.19 105 GLN A C 1
ATOM 856 O O . GLN A 1 105 ? -9.386 3.342 5.156 1.00 78.19 105 GLN A O 1
ATOM 861 N N . VAL A 1 106 ? -11.548 3.518 5.703 1.00 82.88 106 VAL A N 1
ATOM 862 C CA . VAL A 1 106 ? -12.037 3.504 4.314 1.00 82.88 106 VAL A CA 1
ATOM 863 C C . VAL A 1 106 ? -11.519 4.707 3.524 1.00 82.88 106 VAL A C 1
ATOM 865 O O . VAL A 1 106 ? -11.167 4.553 2.353 1.00 82.88 106 VAL A O 1
ATOM 868 N N . ALA A 1 107 ? -11.444 5.893 4.134 1.00 78.50 107 ALA A N 1
ATOM 869 C CA . ALA A 1 107 ? -10.867 7.069 3.485 1.00 78.50 107 ALA A CA 1
ATOM 870 C C . ALA A 1 107 ? -9.385 6.845 3.142 1.00 78.50 107 ALA A C 1
ATOM 872 O O . ALA A 1 107 ? -8.986 7.036 1.994 1.00 78.50 107 ALA A O 1
ATOM 873 N N . THR A 1 108 ? -8.601 6.329 4.092 1.00 84.00 108 THR A N 1
ATOM 874 C CA . THR A 1 108 ? -7.182 6.011 3.874 1.00 84.00 108 THR A CA 1
ATOM 875 C C . THR A 1 108 ? -6.984 4.937 2.803 1.00 84.00 108 THR A C 1
ATOM 877 O O . THR A 1 108 ? -6.093 5.052 1.966 1.00 84.00 108 THR A O 1
ATOM 880 N N . ILE A 1 109 ? -7.837 3.907 2.769 1.00 86.50 109 ILE A N 1
ATOM 881 C CA . ILE A 1 109 ? -7.793 2.880 1.718 1.00 86.50 109 ILE A CA 1
ATOM 882 C C . ILE A 1 109 ? -8.016 3.513 0.340 1.00 86.50 109 ILE A C 1
ATOM 884 O O . ILE A 1 109 ? -7.287 3.194 -0.595 1.00 86.50 109 ILE A O 1
ATOM 888 N N . LYS A 1 110 ? -8.977 4.434 0.199 1.00 90.25 110 LYS A N 1
ATOM 889 C CA . LYS A 1 110 ? -9.224 5.129 -1.077 1.00 90.25 110 LYS A CA 1
ATOM 890 C C . LYS A 1 110 ? -8.022 5.957 -1.531 1.00 90.25 110 LYS A C 1
ATOM 892 O O . LYS A 1 110 ? -7.679 5.926 -2.711 1.00 90.25 110 LYS A O 1
ATOM 897 N N . GLU A 1 111 ? -7.372 6.664 -0.610 1.00 91.75 111 GLU A N 1
ATOM 898 C CA . GLU A 1 111 ? -6.151 7.423 -0.905 1.00 91.75 111 GLU A CA 1
ATOM 899 C C . GLU A 1 111 ? -5.020 6.504 -1.384 1.00 91.75 111 GLU A C 1
ATOM 901 O O . GLU A 1 111 ? -4.393 6.777 -2.408 1.00 91.75 111 GLU A O 1
ATOM 906 N N . LEU A 1 112 ? -4.809 5.376 -0.699 1.00 91.50 112 LEU A N 1
ATOM 907 C CA . LEU A 1 112 ? -3.798 4.386 -1.078 1.00 91.50 112 LEU A CA 1
ATOM 908 C C . LEU A 1 112 ? -4.091 3.736 -2.433 1.00 91.50 112 LEU A C 1
ATOM 910 O O . LEU A 1 112 ? -3.164 3.507 -3.208 1.00 91.50 112 LEU A O 1
ATOM 914 N N . VAL A 1 113 ? -5.359 3.455 -2.741 1.00 93.12 113 VAL A N 1
ATOM 915 C CA . VAL A 1 113 ? -5.764 2.922 -4.050 1.00 93.12 113 VAL A CA 1
ATOM 916 C C . VAL A 1 113 ? -5.431 3.919 -5.160 1.00 93.12 113 VAL A C 1
ATOM 918 O O . VAL A 1 113 ? -4.786 3.536 -6.132 1.00 93.12 113 VAL A O 1
ATOM 921 N N . SER A 1 114 ? -5.772 5.197 -4.981 1.00 93.69 114 SER A N 1
ATOM 922 C CA . SER A 1 114 ? -5.447 6.258 -5.946 1.00 93.69 114 SER A CA 1
ATOM 923 C C . SER A 1 114 ? -3.934 6.415 -6.149 1.00 93.69 114 SER A C 1
ATOM 925 O O . SER A 1 114 ? -3.449 6.451 -7.280 1.00 93.69 114 SER A O 1
ATOM 927 N N . ALA A 1 115 ? -3.156 6.427 -5.062 1.00 92.94 115 ALA A N 1
ATOM 928 C CA . ALA A 1 115 ? -1.698 6.497 -5.146 1.00 92.94 115 ALA A CA 1
ATOM 929 C C . ALA A 1 115 ? -1.096 5.282 -5.877 1.00 92.94 115 ALA A C 1
ATOM 931 O O . ALA A 1 115 ? -0.148 5.425 -6.648 1.00 92.94 115 ALA A O 1
ATOM 932 N N . ASN A 1 116 ? -1.660 4.089 -5.673 1.00 95.38 116 ASN A N 1
ATOM 933 C CA . ASN A 1 116 ? -1.225 2.870 -6.351 1.00 95.38 116 ASN A CA 1
ATOM 934 C C . ASN A 1 116 ? -1.533 2.910 -7.858 1.00 95.38 116 ASN A C 1
ATOM 936 O O . ASN A 1 116 ? -0.697 2.524 -8.670 1.00 95.38 116 ASN A O 1
ATOM 940 N N . GLU A 1 117 ? -2.697 3.427 -8.256 1.00 94.69 117 GLU A N 1
ATOM 941 C CA . GLU A 1 117 ? -3.026 3.638 -9.673 1.00 94.69 117 GLU A CA 1
ATOM 942 C C . GLU A 1 117 ? -2.061 4.624 -10.348 1.00 94.69 117 GLU A C 1
ATOM 944 O O . GLU A 1 117 ? -1.583 4.362 -11.453 1.00 94.69 117 GLU A O 1
ATOM 949 N N . GLN A 1 118 ? -1.697 5.715 -9.665 1.00 95.06 118 GLN A N 1
ATOM 950 C CA . GLN A 1 118 ? -0.698 6.666 -10.167 1.00 95.06 118 GLN A CA 1
ATOM 951 C C . GLN A 1 118 ? 0.684 6.024 -10.327 1.00 95.06 118 GLN A C 1
ATOM 953 O O . GLN A 1 118 ? 1.352 6.243 -11.338 1.00 95.06 118 GLN A O 1
ATOM 958 N N . LEU A 1 119 ? 1.105 5.209 -9.355 1.00 95.44 119 LEU A N 1
ATOM 959 C CA . LEU A 1 119 ? 2.363 4.462 -9.410 1.00 95.44 119 LEU A CA 1
ATOM 960 C C . LEU A 1 119 ? 2.403 3.500 -10.600 1.00 95.44 119 LEU A C 1
ATOM 962 O O . LEU A 1 119 ? 3.391 3.497 -11.331 1.00 95.44 119 LEU A O 1
ATOM 966 N N . LYS A 1 120 ? 1.323 2.750 -10.840 1.00 94.56 120 LYS A N 1
ATOM 967 C CA . LYS A 1 120 ? 1.213 1.855 -12.002 1.00 94.56 120 LYS A CA 1
ATOM 968 C C . LYS A 1 120 ? 1.310 2.612 -13.321 1.00 94.56 120 LYS A C 1
ATOM 970 O O . LYS A 1 120 ? 2.063 2.216 -14.202 1.00 94.56 120 LYS A O 1
ATOM 975 N N . SER A 1 121 ? 0.602 3.733 -13.442 1.00 95.12 121 SER A N 1
ATOM 976 C CA . SER A 1 121 ? 0.661 4.557 -14.654 1.00 95.12 121 SER A CA 1
ATOM 977 C C . SER A 1 121 ? 2.064 5.136 -14.889 1.00 95.12 121 SER A C 1
ATOM 979 O O . SER A 1 121 ? 2.556 5.147 -16.019 1.00 95.12 121 SER A O 1
ATOM 981 N N . ALA A 1 122 ? 2.753 5.567 -13.827 1.00 94.50 122 ALA A N 1
ATOM 982 C CA . ALA A 1 122 ? 4.135 6.031 -13.922 1.00 94.50 122 ALA A CA 1
ATOM 983 C C . ALA A 1 122 ? 5.100 4.905 -14.332 1.00 94.50 122 ALA A C 1
ATOM 985 O O . ALA A 1 122 ? 5.986 5.133 -15.157 1.00 94.50 122 ALA A O 1
ATOM 986 N N . GLU A 1 123 ? 4.920 3.699 -13.793 1.00 94.88 123 GLU A N 1
ATOM 987 C CA . GLU A 1 123 ? 5.696 2.513 -14.165 1.00 94.88 123 GLU A CA 1
ATOM 988 C C . GLU A 1 123 ? 5.516 2.172 -15.650 1.00 94.88 123 GLU A C 1
ATOM 990 O O . GLU A 1 123 ? 6.504 2.063 -16.379 1.00 94.88 123 GLU A O 1
ATOM 995 N N . GLU A 1 124 ? 4.273 2.102 -16.129 1.00 95.12 124 GLU A N 1
ATOM 996 C CA . GLU A 1 124 ? 3.959 1.863 -17.542 1.00 95.12 124 GLU A CA 1
ATOM 997 C C . GLU A 1 124 ? 4.596 2.924 -18.451 1.00 95.12 124 GLU A C 1
ATOM 999 O O . GLU A 1 124 ? 5.225 2.593 -19.459 1.00 95.12 124 GLU A O 1
ATOM 1004 N N . ALA A 1 125 ? 4.518 4.203 -18.074 1.00 93.94 125 ALA A N 1
ATOM 1005 C CA . ALA A 1 125 ? 5.134 5.287 -18.836 1.00 93.94 125 ALA A CA 1
ATOM 1006 C C . ALA A 1 125 ? 6.666 5.158 -18.920 1.00 93.94 125 ALA A C 1
ATOM 1008 O O . ALA A 1 125 ? 7.260 5.457 -19.960 1.00 93.94 125 ALA A O 1
ATOM 1009 N N . VAL A 1 126 ? 7.323 4.716 -17.844 1.00 95.81 126 VAL A N 1
ATOM 1010 C CA . VAL A 1 126 ? 8.773 4.466 -17.837 1.00 95.81 126 VAL A CA 1
ATOM 1011 C C . VAL A 1 126 ? 9.123 3.274 -18.722 1.00 95.81 126 VAL A C 1
ATOM 1013 O O . VAL A 1 126 ? 10.066 3.372 -19.510 1.00 95.81 126 VAL A O 1
ATOM 1016 N N . ILE A 1 127 ? 8.355 2.184 -18.647 1.00 95.31 127 ILE A N 1
ATOM 1017 C CA . ILE A 1 127 ? 8.546 1.001 -19.497 1.00 95.31 127 ILE A CA 1
ATOM 1018 C C . ILE A 1 127 ? 8.447 1.388 -20.975 1.00 95.31 127 ILE A C 1
ATOM 1020 O O . ILE A 1 127 ? 9.339 1.047 -21.752 1.00 95.31 127 ILE A O 1
ATOM 1024 N N . HIS A 1 128 ? 7.423 2.157 -21.354 1.00 94.44 128 HIS A N 1
ATOM 1025 C CA . HIS A 1 128 ? 7.263 2.639 -22.725 1.00 94.44 128 HIS A CA 1
ATOM 1026 C C . HIS A 1 128 ? 8.451 3.489 -23.182 1.00 94.44 128 HIS A C 1
ATOM 1028 O O . HIS A 1 128 ? 9.052 3.198 -24.213 1.00 94.44 128 HIS A O 1
ATOM 1034 N N . LYS A 1 129 ? 8.868 4.480 -22.383 1.00 95.50 129 LYS A N 1
ATOM 1035 C CA . LYS A 1 129 ? 10.028 5.324 -22.716 1.00 95.50 129 LYS A CA 1
ATOM 1036 C C . LYS A 1 129 ? 11.313 4.519 -22.875 1.00 95.50 129 LYS A C 1
ATOM 1038 O O . LYS A 1 129 ? 12.109 4.805 -23.768 1.00 95.50 129 LYS A O 1
ATOM 1043 N N . TYR A 1 130 ? 11.534 3.536 -22.006 1.00 95.19 130 TYR A N 1
ATOM 1044 C CA . TYR A 1 130 ? 12.712 2.684 -22.089 1.00 95.19 130 TYR A CA 1
ATOM 1045 C C . TYR A 1 130 ? 12.665 1.795 -23.333 1.00 95.19 130 TYR A C 1
ATOM 1047 O O . TYR A 1 130 ? 13.657 1.697 -24.050 1.00 95.19 130 TYR A O 1
ATOM 1055 N N . SER A 1 131 ? 11.507 1.206 -23.634 1.00 95.12 131 SER A N 1
ATOM 1056 C CA . SER A 1 131 ? 11.309 0.404 -24.842 1.00 95.12 131 SER A CA 1
ATOM 1057 C C . SER A 1 131 ? 11.564 1.222 -26.112 1.00 95.12 131 SER A C 1
ATOM 1059 O O . SER A 1 131 ? 12.329 0.780 -26.970 1.00 95.12 131 SER A O 1
ATOM 1061 N N . ASP A 1 132 ? 11.030 2.442 -26.190 1.00 96.00 132 ASP A N 1
ATOM 1062 C CA . ASP A 1 132 ? 11.265 3.359 -27.310 1.00 96.00 132 ASP A CA 1
ATOM 1063 C C . ASP A 1 132 ? 12.744 3.737 -27.444 1.00 96.00 132 ASP A C 1
ATOM 1065 O O . ASP A 1 132 ? 13.285 3.804 -28.551 1.00 96.00 132 ASP A O 1
ATOM 1069 N N . ALA A 1 133 ? 13.423 3.986 -26.320 1.00 94.75 133 ALA A N 1
ATOM 1070 C CA . ALA A 1 133 ? 14.847 4.298 -26.315 1.00 94.75 133 ALA A CA 1
ATOM 1071 C C . ALA A 1 133 ? 15.686 3.115 -26.816 1.00 94.75 133 ALA A C 1
ATOM 1073 O O . ALA A 1 133 ? 16.599 3.318 -27.616 1.00 94.75 133 ALA A O 1
ATOM 1074 N N . VAL A 1 134 ? 15.356 1.888 -26.397 1.00 96.38 134 VAL A N 1
ATOM 1075 C CA . VAL A 1 134 ? 16.020 0.665 -26.867 1.00 96.38 134 VAL A CA 1
ATOM 1076 C C . VAL A 1 134 ? 15.829 0.500 -28.372 1.00 96.38 134 VAL A C 1
ATOM 1078 O O . VAL A 1 134 ? 16.818 0.309 -29.075 1.00 96.38 134 VAL A O 1
ATOM 1081 N N . LEU A 1 135 ? 14.604 0.653 -28.887 1.00 96.00 135 LEU A N 1
ATOM 1082 C CA . LEU A 1 135 ? 14.339 0.563 -30.327 1.00 96.00 135 LEU A CA 1
ATOM 1083 C C . LEU A 1 135 ? 15.174 1.580 -31.113 1.00 96.00 135 LEU A C 1
ATOM 1085 O O . LEU A 1 135 ? 15.949 1.190 -31.987 1.00 96.00 135 LEU A O 1
ATOM 1089 N N . LYS A 1 136 ? 15.131 2.861 -30.727 1.00 95.38 136 LYS A N 1
ATOM 1090 C CA . LYS A 1 136 ? 15.938 3.915 -31.366 1.00 95.38 136 LYS A CA 1
ATOM 1091 C C . LYS A 1 136 ? 17.436 3.621 -31.317 1.00 95.38 136 LYS A C 1
ATOM 1093 O O . LYS A 1 136 ? 18.157 3.909 -32.274 1.00 95.38 136 LYS A O 1
ATOM 1098 N N . TYR A 1 137 ? 17.922 3.060 -30.211 1.00 95.69 137 TYR A N 1
ATOM 1099 C CA . TYR A 1 137 ? 19.331 2.707 -30.076 1.00 95.69 137 TYR A CA 1
ATOM 1100 C C . TYR A 1 137 ? 19.711 1.554 -31.010 1.00 95.69 137 TYR A C 1
ATOM 1102 O O . TYR A 1 137 ? 20.708 1.658 -31.720 1.00 95.69 137 TYR A O 1
ATOM 1110 N N . THR A 1 138 ? 18.887 0.505 -31.078 1.00 95.50 138 THR A N 1
ATOM 1111 C CA . THR A 1 138 ? 19.117 -0.640 -31.974 1.00 95.50 138 THR A CA 1
ATOM 1112 C C . THR A 1 138 ? 19.057 -0.249 -33.450 1.00 95.50 138 THR A C 1
ATOM 1114 O O . THR A 1 138 ? 19.893 -0.691 -34.236 1.00 95.50 138 THR A O 1
ATOM 1117 N N . GLU A 1 139 ? 18.143 0.643 -33.839 1.00 96.25 139 GLU A N 1
ATOM 1118 C CA . GLU A 1 139 ? 18.086 1.189 -35.198 1.00 96.25 139 GLU A CA 1
ATOM 1119 C C . GLU A 1 139 ? 19.354 1.977 -35.536 1.00 96.25 139 GLU A C 1
ATOM 1121 O O . GLU A 1 139 ? 19.964 1.780 -36.591 1.00 96.25 139 GLU A O 1
ATOM 1126 N N . ARG A 1 140 ? 19.799 2.846 -34.620 1.00 95.94 140 ARG A N 1
ATOM 1127 C CA . ARG A 1 140 ? 21.029 3.625 -34.793 1.00 95.94 140 ARG A CA 1
ATOM 1128 C C . ARG A 1 140 ? 22.257 2.724 -34.900 1.00 95.94 140 ARG A C 1
ATOM 1130 O O . ARG A 1 140 ? 23.108 2.956 -35.758 1.00 95.94 140 ARG A O 1
ATOM 1137 N N . GLU A 1 141 ? 22.343 1.705 -34.056 1.00 96.75 141 GLU A N 1
ATOM 1138 C CA . GLU A 1 141 ? 23.408 0.705 -34.078 1.00 96.75 141 GLU A CA 1
ATOM 1139 C C . GLU A 1 141 ? 23.419 -0.063 -35.409 1.00 96.75 141 GLU A C 1
ATOM 1141 O O . GLU A 1 141 ? 24.457 -0.148 -36.067 1.00 96.75 141 GLU A O 1
ATOM 1146 N N . HIS A 1 142 ? 22.257 -0.522 -35.878 1.00 97.00 142 HIS A N 1
ATOM 1147 C CA . HIS A 1 142 ? 22.123 -1.203 -37.165 1.00 97.00 142 HIS A CA 1
ATOM 1148 C C . HIS A 1 142 ? 22.565 -0.323 -38.350 1.00 97.00 142 HIS A C 1
ATOM 1150 O O . HIS A 1 142 ? 23.280 -0.783 -39.249 1.00 97.00 142 HIS A O 1
ATOM 1156 N N . ILE A 1 143 ? 22.195 0.963 -38.348 1.00 96.62 143 ILE A N 1
ATOM 1157 C CA . ILE A 1 143 ? 22.636 1.931 -39.365 1.00 96.62 143 ILE A CA 1
ATOM 1158 C C . ILE A 1 143 ? 24.161 2.090 -39.340 1.00 96.62 143 ILE A C 1
ATOM 1160 O O . ILE A 1 143 ? 24.797 2.116 -40.398 1.00 96.62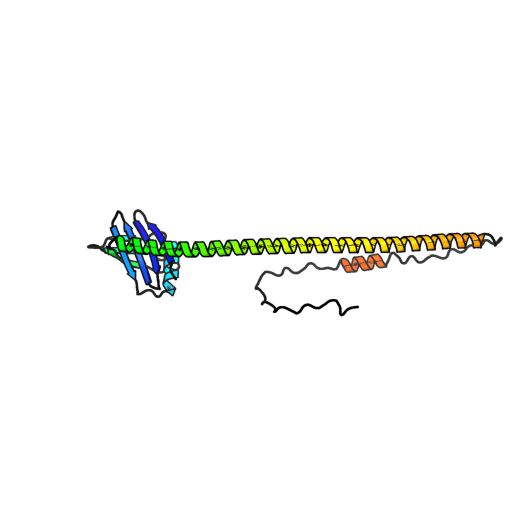 143 ILE A O 1
ATOM 1164 N N . LEU A 1 144 ? 24.764 2.193 -38.153 1.00 97.38 144 LEU A N 1
ATOM 1165 C CA . LEU A 1 144 ? 26.215 2.323 -38.006 1.00 97.38 144 LEU A CA 1
ATOM 1166 C C . LEU A 1 144 ? 26.947 1.077 -38.510 1.00 97.38 144 LEU A C 1
ATOM 1168 O O . LEU A 1 144 ? 27.900 1.212 -39.280 1.00 97.38 144 LEU A O 1
ATOM 1172 N N . PHE A 1 145 ? 26.473 -0.121 -38.163 1.00 97.75 145 PHE A N 1
ATOM 1173 C CA . PHE A 1 145 ? 27.044 -1.368 -38.673 1.00 97.75 145 PHE A CA 1
ATOM 1174 C C . PHE A 1 145 ? 26.924 -1.485 -40.191 1.00 97.75 145 PHE A C 1
ATOM 1176 O O . PHE A 1 145 ? 27.891 -1.863 -40.850 1.00 97.75 145 PHE A O 1
ATOM 1183 N N . SER A 1 146 ? 25.786 -1.091 -40.762 1.00 96.50 146 SER A N 1
ATOM 1184 C CA . SER A 1 146 ? 25.583 -1.095 -42.214 1.00 96.50 146 SER A CA 1
ATOM 1185 C C . SER A 1 146 ? 26.562 -0.154 -42.928 1.00 96.50 146 SER A C 1
ATOM 1187 O O . SER A 1 146 ? 27.192 -0.537 -43.915 1.00 96.50 146 SER A O 1
ATOM 1189 N N . LYS A 1 147 ? 26.758 1.063 -42.398 1.00 97.25 147 LYS A N 1
ATOM 1190 C CA . LYS A 1 147 ? 27.747 2.022 -42.922 1.00 97.25 147 LYS A CA 1
ATOM 1191 C C . LYS A 1 147 ? 29.173 1.488 -42.806 1.00 97.25 147 LYS A C 1
ATOM 1193 O O . LYS A 1 147 ? 29.954 1.614 -43.748 1.00 97.25 147 LYS A O 1
ATOM 1198 N N . PHE A 1 148 ? 29.507 0.877 -41.672 1.00 97.81 148 PHE A N 1
ATOM 1199 C CA . PHE A 1 148 ? 30.824 0.291 -41.445 1.00 97.81 148 PHE A CA 1
ATOM 1200 C C . PHE A 1 148 ? 31.102 -0.872 -42.406 1.00 97.81 148 PHE A C 1
ATOM 1202 O O . PHE A 1 148 ? 32.165 -0.911 -43.023 1.00 97.81 148 PHE A O 1
ATOM 1209 N N . ALA A 1 149 ? 30.132 -1.767 -42.609 1.00 97.38 149 ALA A N 1
ATOM 1210 C CA . ALA A 1 149 ? 30.233 -2.870 -43.560 1.00 97.38 149 ALA A CA 1
ATOM 1211 C C . ALA A 1 149 ? 30.408 -2.372 -45.004 1.00 97.38 149 ALA A C 1
ATOM 1213 O O . ALA A 1 149 ? 31.271 -2.869 -45.726 1.00 97.38 149 ALA A O 1
ATOM 1214 N N . ALA A 1 150 ? 29.652 -1.347 -45.416 1.00 96.44 150 ALA A N 1
ATOM 1215 C CA . ALA A 1 150 ? 29.804 -0.730 -46.733 1.00 96.44 150 ALA A CA 1
ATOM 1216 C C . ALA A 1 150 ? 31.206 -0.128 -46.933 1.00 96.44 150 ALA A C 1
ATOM 1218 O O . ALA A 1 150 ? 31.823 -0.325 -47.981 1.00 96.44 150 ALA A O 1
ATOM 1219 N N . LEU A 1 151 ? 31.741 0.554 -45.914 1.00 97.38 151 LEU A N 1
ATOM 1220 C CA . LEU A 1 151 ? 33.091 1.118 -45.947 1.00 97.38 151 LEU A CA 1
ATOM 1221 C C . LEU A 1 151 ? 34.164 0.023 -46.042 1.00 97.38 151 LEU A C 1
ATOM 1223 O O . LEU A 1 151 ? 35.093 0.141 -46.841 1.00 97.38 151 LEU A O 1
ATOM 1227 N N . LEU A 1 152 ? 34.022 -1.048 -45.257 1.00 97.19 152 LEU A N 1
ATOM 1228 C CA . LEU A 1 152 ? 34.892 -2.223 -45.315 1.00 97.19 152 LEU A CA 1
ATOM 1229 C C . LEU A 1 152 ? 34.883 -2.838 -46.712 1.00 97.19 152 LEU A C 1
ATOM 1231 O O . LEU A 1 152 ? 35.944 -3.016 -47.299 1.00 97.19 152 LEU A O 1
ATOM 1235 N N . ASN A 1 153 ? 33.702 -3.082 -47.278 1.00 96.06 153 ASN A N 1
ATOM 1236 C CA . ASN A 1 153 ? 33.562 -3.645 -48.619 1.00 96.06 153 ASN A CA 1
ATOM 1237 C C . ASN A 1 153 ? 34.200 -2.748 -49.686 1.00 96.06 153 ASN A C 1
ATOM 1239 O O . ASN A 1 153 ? 34.929 -3.249 -50.539 1.00 96.06 153 ASN A O 1
ATOM 1243 N N . ALA A 1 154 ? 34.011 -1.427 -49.608 1.00 96.19 154 ALA A N 1
ATOM 1244 C CA . ALA A 1 154 ? 34.646 -0.479 -50.522 1.00 96.19 154 ALA A CA 1
ATOM 1245 C C . ALA A 1 154 ? 36.183 -0.499 -50.417 1.00 96.19 154 ALA A C 1
ATOM 1247 O O . ALA A 1 154 ? 36.882 -0.438 -51.430 1.00 96.19 154 ALA A O 1
ATOM 1248 N N . LYS A 1 155 ? 36.733 -0.613 -49.201 1.00 96.12 155 LYS A N 1
ATOM 1249 C CA . LYS A 1 155 ? 38.185 -0.734 -48.992 1.00 96.12 155 LYS A CA 1
ATOM 1250 C C . LYS A 1 155 ? 38.721 -2.072 -49.492 1.00 96.12 155 LYS A C 1
ATOM 1252 O O . LYS A 1 155 ? 39.743 -2.078 -50.170 1.00 96.12 155 LYS A O 1
ATOM 1257 N N . THR A 1 156 ? 38.026 -3.170 -49.214 1.00 96.12 156 THR A N 1
ATOM 1258 C CA . THR A 1 156 ? 38.384 -4.507 -49.702 1.00 96.12 156 THR A CA 1
ATOM 1259 C C . THR A 1 156 ? 38.376 -4.552 -51.227 1.00 96.12 156 THR A C 1
ATOM 1261 O O . THR A 1 156 ? 39.350 -5.007 -51.818 1.00 96.12 156 THR A O 1
ATOM 1264 N N . ALA A 1 157 ? 37.343 -4.001 -51.873 1.00 94.81 157 ALA A N 1
ATOM 1265 C CA . ALA A 1 157 ? 37.263 -3.909 -53.330 1.00 94.81 157 ALA A CA 1
ATOM 1266 C C . ALA A 1 157 ? 38.449 -3.130 -53.917 1.00 94.81 157 ALA A C 1
ATOM 1268 O O . ALA A 1 157 ? 39.095 -3.603 -54.848 1.00 94.81 157 ALA A O 1
ATOM 1269 N N . LYS A 1 158 ? 38.807 -1.989 -53.313 1.00 95.81 158 LYS A N 1
ATOM 1270 C CA . LYS A 1 158 ? 39.972 -1.198 -53.732 1.00 95.81 158 LYS A CA 1
ATOM 1271 C C . LYS A 1 158 ? 41.300 -1.941 -53.547 1.00 95.81 158 LYS A C 1
ATOM 1273 O O . LYS A 1 158 ? 42.198 -1.791 -54.367 1.00 95.81 158 LYS A O 1
ATOM 1278 N N . ILE A 1 159 ? 41.449 -2.729 -52.480 1.00 94.31 159 ILE A N 1
ATOM 1279 C CA . ILE A 1 159 ? 42.644 -3.565 -52.275 1.00 94.31 159 ILE A CA 1
ATOM 1280 C C . ILE A 1 159 ? 42.740 -4.624 -53.376 1.00 94.31 159 ILE A C 1
ATOM 1282 O O . ILE A 1 159 ? 43.803 -4.778 -53.968 1.00 94.31 159 ILE A O 1
ATOM 1286 N N . VAL A 1 160 ? 41.638 -5.316 -53.680 1.00 93.50 160 VAL A N 1
ATOM 1287 C CA . VAL A 1 160 ? 41.587 -6.324 -54.751 1.00 93.50 160 VAL A CA 1
ATOM 1288 C C . VAL A 1 160 ? 41.915 -5.704 -56.110 1.00 93.50 160 VAL A C 1
ATOM 1290 O O . VAL A 1 160 ? 42.722 -6.257 -56.850 1.00 93.50 160 VAL A O 1
ATOM 1293 N N . GLU A 1 161 ? 41.361 -4.529 -56.413 1.00 92.62 161 GLU A N 1
ATOM 1294 C CA . GLU A 1 161 ? 41.665 -3.783 -57.639 1.00 92.62 161 GLU A CA 1
ATOM 1295 C C . GLU A 1 161 ? 43.158 -3.432 -57.742 1.00 92.62 161 GLU A C 1
ATOM 1297 O O . GLU A 1 161 ? 43.785 -3.676 -58.772 1.00 92.62 161 GLU A O 1
ATOM 1302 N N . LEU A 1 162 ? 43.761 -2.914 -56.665 1.00 92.56 162 LEU A N 1
ATOM 1303 C CA . LEU A 1 162 ? 45.191 -2.596 -56.635 1.00 92.56 162 LEU A CA 1
ATOM 1304 C C . LEU A 1 162 ? 46.077 -3.838 -56.795 1.00 92.56 162 LEU A C 1
ATOM 1306 O O . LEU A 1 162 ? 47.108 -3.754 -57.461 1.00 92.56 162 LEU A O 1
ATOM 1310 N N . MET A 1 163 ? 45.697 -4.975 -56.205 1.00 90.81 163 MET A N 1
ATOM 1311 C CA . MET A 1 163 ? 46.424 -6.236 -56.387 1.00 90.81 163 MET A CA 1
ATOM 1312 C C . MET A 1 163 ? 46.323 -6.729 -57.833 1.00 90.81 163 MET A C 1
ATOM 1314 O O . MET A 1 163 ? 47.352 -7.011 -58.438 1.00 90.81 163 MET A O 1
ATOM 1318 N N . SER A 1 164 ? 45.125 -6.720 -58.423 1.00 87.69 164 SER A N 1
ATOM 1319 C CA . SER A 1 164 ? 44.928 -7.129 -59.819 1.00 87.69 164 SER A CA 1
ATOM 1320 C C . SER A 1 164 ? 45.678 -6.225 -60.806 1.00 87.69 164 SER A C 1
ATOM 1322 O O . SER A 1 164 ? 46.280 -6.710 -61.761 1.00 87.69 164 SER A O 1
ATOM 1324 N N . ASN A 1 165 ? 45.706 -4.910 -60.570 1.00 85.50 165 ASN A N 1
ATOM 1325 C CA . ASN A 1 165 ? 46.469 -3.982 -61.407 1.00 85.50 165 ASN A CA 1
ATOM 1326 C C . ASN A 1 165 ? 47.987 -4.183 -61.259 1.00 85.50 165 ASN A C 1
ATOM 1328 O O . ASN A 1 165 ? 48.726 -4.015 -62.226 1.00 85.50 165 ASN A O 1
ATOM 1332 N N . ARG A 1 166 ? 48.469 -4.567 -60.070 1.00 82.19 166 ARG A N 1
ATOM 1333 C CA . ARG A 1 166 ? 49.883 -4.906 -59.855 1.00 82.19 166 ARG A CA 1
ATOM 1334 C C . ARG A 1 166 ? 50.287 -6.177 -60.603 1.00 82.19 166 ARG A C 1
ATOM 1336 O O . ARG A 1 166 ? 51.376 -6.200 -61.163 1.00 82.19 166 ARG A O 1
ATOM 1343 N N . GLU A 1 167 ? 49.427 -7.190 -60.619 1.00 75.00 167 GLU A N 1
ATOM 1344 C CA . GLU A 1 167 ? 49.653 -8.439 -61.357 1.00 75.00 167 GLU A CA 1
ATOM 1345 C C . GLU A 1 167 ? 49.724 -8.187 -62.872 1.00 75.00 167 GLU A C 1
ATOM 1347 O O . GLU A 1 167 ? 50.685 -8.604 -63.512 1.00 75.00 167 GLU A O 1
ATOM 1352 N N . LYS A 1 168 ? 48.801 -7.388 -63.428 1.00 72.06 168 LYS A N 1
ATOM 1353 C CA . LYS A 1 168 ? 48.825 -7.001 -64.854 1.00 72.06 168 LYS A CA 1
ATOM 1354 C C . LYS A 1 168 ? 50.080 -6.217 -65.242 1.00 72.06 168 LYS A C 1
ATOM 1356 O O . LYS A 1 168 ? 50.688 -6.488 -66.272 1.00 72.06 168 LYS A O 1
ATOM 1361 N N . ASN A 1 169 ? 50.506 -5.280 -64.393 1.00 63.16 169 ASN A N 1
ATOM 1362 C CA . ASN A 1 169 ? 51.718 -4.497 -64.644 1.00 63.16 169 ASN A CA 1
ATOM 1363 C C . ASN A 1 169 ? 53.004 -5.343 -64.533 1.00 63.16 169 ASN A C 1
ATOM 1365 O O . ASN A 1 169 ? 54.015 -4.985 -65.135 1.00 63.16 169 ASN A O 1
ATOM 1369 N N . GLN A 1 170 ? 52.988 -6.446 -63.773 1.00 58.78 170 GLN A N 1
ATOM 1370 C CA . GLN A 1 170 ? 54.092 -7.414 -63.731 1.00 58.78 170 GLN A CA 1
ATOM 1371 C C . GLN A 1 170 ? 54.110 -8.338 -64.957 1.00 58.78 170 GLN A C 1
ATOM 1373 O O . GLN A 1 170 ? 55.192 -8.666 -65.436 1.00 58.78 170 GLN A O 1
ATOM 1378 N N . GLU A 1 171 ? 52.952 -8.713 -65.508 1.00 55.28 171 GLU A N 1
ATOM 1379 C CA . GLU A 1 171 ? 52.885 -9.462 -66.773 1.00 55.28 171 GLU A CA 1
ATOM 1380 C C . GLU A 1 171 ? 53.378 -8.630 -67.970 1.00 55.28 171 GLU A C 1
ATOM 1382 O O . GLU A 1 171 ? 54.146 -9.143 -68.780 1.00 55.28 171 GLU A O 1
ATOM 1387 N N . GLU A 1 172 ? 53.045 -7.335 -68.048 1.00 55.16 172 GLU A N 1
ATOM 1388 C CA . GLU A 1 172 ? 53.527 -6.453 -69.130 1.00 55.16 172 GLU A CA 1
ATOM 1389 C C . GLU A 1 172 ? 55.040 -6.166 -69.066 1.00 55.16 172 GLU A C 1
ATOM 1391 O O . GLU A 1 172 ? 55.672 -5.952 -70.102 1.00 55.16 172 GLU A O 1
ATOM 1396 N N . THR A 1 173 ? 55.655 -6.210 -67.877 1.00 50.00 173 THR A N 1
ATOM 1397 C CA . THR A 1 173 ? 57.117 -6.050 -67.724 1.00 50.00 173 THR A CA 1
ATOM 1398 C C . THR A 1 173 ? 57.909 -7.344 -67.932 1.00 50.00 173 THR A C 1
ATOM 1400 O O . THR A 1 173 ? 59.123 -7.280 -68.109 1.00 50.00 173 THR A O 1
ATOM 1403 N N . LEU A 1 174 ? 57.251 -8.508 -67.971 1.00 49.75 174 LEU A N 1
ATOM 1404 C CA . LEU A 1 174 ? 57.883 -9.800 -68.277 1.00 49.75 174 LEU A CA 1
ATOM 1405 C C . LEU A 1 174 ? 57.842 -10.166 -69.769 1.00 49.75 174 LEU A C 1
ATOM 1407 O O . LEU A 1 174 ? 58.542 -11.087 -70.186 1.00 49.75 174 LEU A O 1
ATOM 1411 N N . SER A 1 175 ? 57.082 -9.439 -70.591 1.00 44.53 175 SER A N 1
ATOM 1412 C CA . SER A 1 175 ? 57.034 -9.646 -72.047 1.00 44.53 175 SER A CA 1
ATOM 1413 C C . SER A 1 175 ? 58.174 -8.993 -72.844 1.00 44.53 175 SER A C 1
ATOM 1415 O O . SER A 1 175 ? 58.227 -9.189 -74.056 1.00 44.53 175 SER A O 1
ATOM 1417 N N . ASP A 1 176 ? 59.101 -8.274 -72.199 1.00 43.44 176 ASP A N 1
ATOM 1418 C CA . ASP A 1 176 ? 60.257 -7.651 -72.869 1.00 43.44 176 ASP A CA 1
ATOM 1419 C C . ASP A 1 176 ? 61.583 -7.851 -72.112 1.00 43.44 176 ASP A C 1
ATOM 1421 O O . ASP A 1 176 ? 62.353 -6.917 -71.933 1.00 43.44 176 ASP A O 1
ATOM 1425 N N . VAL A 1 177 ? 61.868 -9.072 -71.642 1.00 36.88 177 VAL A N 1
ATOM 1426 C CA . VAL A 1 177 ? 63.247 -9.510 -71.351 1.00 36.88 177 VAL A CA 1
ATOM 1427 C C . VAL A 1 177 ? 63.375 -11.007 -71.633 1.00 36.88 177 VAL A C 1
ATOM 1429 O O . VAL A 1 177 ? 62.994 -11.858 -70.832 1.00 36.88 177 VAL A O 1
ATOM 1432 N N . THR A 1 178 ? 63.986 -11.345 -72.766 1.00 39.91 178 THR A N 1
ATOM 1433 C CA . THR A 1 178 ? 64.690 -12.623 -72.912 1.00 39.91 178 THR A CA 1
ATOM 1434 C C . THR A 1 178 ? 66.034 -12.563 -72.178 1.00 39.91 178 THR A C 1
ATOM 1436 O O . THR A 1 178 ? 66.801 -11.624 -72.373 1.00 39.91 178 THR A O 1
ATOM 1439 N N . VAL A 1 179 ? 66.326 -13.659 -71.465 1.00 35.31 179 VAL A N 1
ATOM 1440 C CA . VAL A 1 179 ? 67.618 -14.135 -70.919 1.00 35.31 179 VAL A CA 1
ATOM 1441 C C . VAL A 1 179 ? 68.087 -13.522 -69.583 1.00 35.31 179 VAL A C 1
ATOM 1443 O O . VAL A 1 179 ? 68.627 -12.425 -69.547 1.00 35.31 179 VAL A O 1
ATOM 1446 N N . PHE A 1 180 ? 67.930 -14.246 -68.466 1.00 32.69 180 PHE A N 1
ATOM 1447 C CA . PHE A 1 180 ? 68.938 -15.149 -67.867 1.00 32.69 180 PHE A CA 1
ATOM 1448 C C . PHE A 1 180 ? 68.418 -15.713 -66.529 1.00 32.69 180 PHE A C 1
ATOM 1450 O O . PHE A 1 180 ? 67.944 -14.974 -65.671 1.00 32.69 180 PHE A O 1
ATOM 1457 N N . SER A 1 181 ? 68.511 -17.034 -66.371 1.00 38.66 181 SER A N 1
ATOM 1458 C CA . SER A 1 181 ? 68.416 -17.735 -65.088 1.00 38.66 181 SER A CA 1
ATOM 1459 C C . SER A 1 181 ? 69.612 -17.392 -64.198 1.00 38.66 181 SER A C 1
ATOM 1461 O O . SER A 1 181 ? 70.732 -17.423 -64.702 1.00 38.66 181 SER A O 1
ATOM 1463 N N . ASP A 1 182 ? 69.384 -17.152 -62.905 1.00 31.08 182 ASP A N 1
ATOM 1464 C CA . ASP A 1 182 ? 70.113 -17.846 -61.834 1.00 31.08 182 ASP A CA 1
ATOM 1465 C C . ASP A 1 182 ? 69.433 -17.654 -60.467 1.00 31.08 182 ASP A C 1
ATOM 1467 O O . ASP A 1 182 ? 68.769 -16.646 -60.217 1.00 31.08 182 ASP A O 1
ATOM 1471 N N . ASP A 1 183 ? 69.574 -18.686 -59.639 1.00 40.84 183 ASP A N 1
ATOM 1472 C CA . ASP A 1 183 ? 69.057 -18.867 -58.281 1.00 40.84 183 ASP A CA 1
ATOM 1473 C C . ASP A 1 183 ? 69.378 -17.715 -57.309 1.00 40.84 183 ASP A C 1
ATOM 1475 O O . ASP A 1 183 ? 70.469 -17.155 -57.350 1.00 40.84 183 ASP A O 1
ATOM 1479 N N . GLU A 1 184 ? 68.449 -17.435 -56.381 1.00 39.22 184 GLU A N 1
ATOM 1480 C CA . GLU A 1 184 ? 68.709 -17.161 -54.949 1.00 39.22 184 GLU A CA 1
ATOM 1481 C C . GLU A 1 184 ? 67.369 -16.926 -54.214 1.00 39.22 184 GLU A C 1
ATOM 1483 O O . GLU A 1 184 ? 66.691 -15.906 -54.371 1.00 39.22 184 GLU A O 1
ATOM 1488 N N . GLU A 1 185 ? 66.964 -17.907 -53.401 1.00 41.22 185 GLU A N 1
ATOM 1489 C CA . GLU A 1 185 ? 65.842 -17.808 -52.466 1.00 41.22 185 GLU A CA 1
ATOM 1490 C C . GLU A 1 185 ? 66.172 -16.832 -51.324 1.0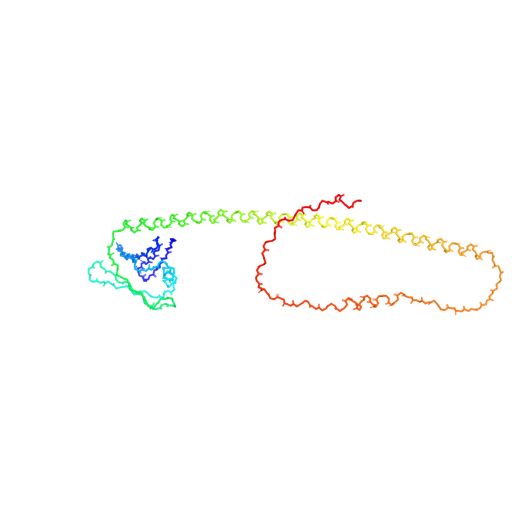0 41.22 185 GLU A C 1
ATOM 1492 O O . GLU A 1 185 ? 66.991 -17.123 -50.453 1.00 41.22 185 GLU A O 1
ATOM 1497 N N . VAL A 1 186 ? 65.468 -15.697 -51.257 1.00 41.44 186 VAL A N 1
ATOM 1498 C CA . VAL A 1 186 ? 65.500 -14.797 -50.091 1.00 41.44 186 VAL A CA 1
ATOM 1499 C C . VAL A 1 186 ? 64.196 -14.949 -49.288 1.00 41.44 186 VAL A C 1
ATOM 1501 O O . VAL A 1 186 ? 63.112 -14.799 -49.860 1.00 41.44 186 VAL A O 1
ATOM 1504 N N . PRO A 1 187 ? 64.233 -15.216 -47.964 1.00 39.78 187 PRO A N 1
ATOM 1505 C CA . PRO A 1 187 ? 63.025 -15.487 -47.193 1.00 39.78 187 PRO A CA 1
ATOM 1506 C C . PRO A 1 187 ? 62.256 -14.205 -46.849 1.00 39.78 187 PRO A C 1
ATOM 1508 O O . PRO A 1 187 ? 62.792 -13.250 -46.287 1.00 39.78 187 PRO A O 1
ATOM 1511 N N . VAL A 1 188 ? 60.950 -14.226 -47.112 1.00 44.66 188 VAL A N 1
ATOM 1512 C CA . VAL A 1 188 ? 59.982 -13.190 -46.726 1.00 44.66 188 VAL A CA 1
ATOM 1513 C C . VAL A 1 188 ? 59.738 -13.227 -45.205 1.00 44.66 188 VAL A C 1
ATOM 1515 O O . VAL A 1 188 ? 59.364 -14.283 -44.686 1.00 44.66 188 VAL A O 1
ATOM 1518 N N . PRO A 1 189 ? 59.848 -12.114 -44.450 1.00 39.81 189 PRO A N 1
ATOM 1519 C CA . PRO A 1 189 ? 59.477 -12.113 -43.040 1.00 39.81 189 PRO A CA 1
ATOM 1520 C C . PRO A 1 189 ? 57.953 -11.982 -42.882 1.00 39.81 189 PRO A C 1
ATOM 1522 O O . PRO A 1 189 ? 57.357 -10.925 -43.084 1.00 39.81 189 PRO A O 1
ATOM 1525 N N . SER A 1 190 ? 57.303 -13.075 -42.479 1.00 44.09 190 SER A N 1
ATOM 1526 C CA . SER A 1 190 ? 55.882 -13.118 -42.124 1.00 44.09 190 SER A CA 1
ATOM 1527 C C . SER A 1 190 ? 55.626 -12.445 -40.764 1.00 44.09 190 SER A C 1
ATOM 1529 O O . SER A 1 190 ? 55.800 -13.065 -39.713 1.00 44.09 190 SER A O 1
ATOM 1531 N N . THR A 1 191 ? 55.176 -11.190 -40.746 1.00 49.69 191 THR A N 1
ATOM 1532 C CA . THR A 1 191 ? 54.900 -10.439 -39.500 1.00 49.69 191 THR A CA 1
ATOM 1533 C C . THR A 1 191 ? 53.458 -10.559 -38.979 1.00 49.69 191 THR A C 1
ATOM 1535 O O . THR A 1 191 ? 53.133 -9.998 -37.936 1.00 49.69 191 THR A O 1
ATOM 1538 N N . SER A 1 192 ? 52.579 -11.347 -39.611 1.00 50.38 192 SER A N 1
ATOM 1539 C CA . SER A 1 192 ? 51.155 -11.403 -39.220 1.00 50.38 192 SER A CA 1
ATOM 1540 C C . SER A 1 192 ? 50.843 -12.234 -37.964 1.00 50.38 192 SER A C 1
ATOM 1542 O O . SER A 1 192 ? 49.770 -12.091 -37.382 1.00 50.38 192 SER A O 1
ATOM 1544 N N . LYS A 1 193 ? 51.766 -13.090 -37.501 1.00 48.53 193 LYS A N 1
ATOM 1545 C CA . LYS A 1 193 ? 51.503 -14.033 -36.391 1.00 48.53 193 LYS A CA 1
ATOM 1546 C C . LYS A 1 193 ? 51.834 -13.494 -34.993 1.00 48.53 193 LYS A C 1
ATOM 1548 O O . LYS A 1 193 ? 51.475 -14.133 -34.006 1.00 48.53 193 LYS A O 1
ATOM 1553 N N . HIS A 1 194 ? 52.526 -12.356 -34.884 1.00 46.69 194 HIS A N 1
ATOM 1554 C CA . HIS A 1 194 ? 52.939 -11.800 -33.584 1.00 46.69 194 HIS A CA 1
ATOM 1555 C C . HIS A 1 194 ? 51.904 -10.844 -32.968 1.00 46.69 194 HIS A C 1
ATOM 1557 O O . HIS A 1 194 ? 51.773 -10.789 -31.748 1.00 46.69 194 HIS A O 1
ATOM 1563 N N . VAL A 1 195 ? 51.107 -10.156 -33.792 1.00 52.16 195 VAL A N 1
ATOM 1564 C CA . VAL A 1 195 ? 50.135 -9.154 -33.317 1.00 52.16 195 VAL A CA 1
ATOM 1565 C C . VAL A 1 195 ? 48.900 -9.809 -32.683 1.00 52.16 195 VAL A C 1
ATOM 1567 O O . VAL A 1 195 ? 48.395 -9.344 -31.664 1.00 52.16 195 VAL A O 1
ATOM 1570 N N . THR A 1 196 ? 48.448 -10.945 -33.218 1.00 56.38 196 THR A N 1
ATOM 1571 C CA . THR A 1 196 ? 47.292 -11.694 -32.692 1.00 56.38 196 THR A CA 1
ATOM 1572 C C . THR A 1 196 ? 47.562 -12.349 -31.338 1.00 56.38 196 THR A C 1
ATOM 1574 O O . THR A 1 196 ? 46.656 -12.415 -30.506 1.00 56.38 196 THR A O 1
ATOM 1577 N N . LYS A 1 197 ? 48.806 -12.765 -31.061 1.00 57.97 197 LYS A N 1
ATOM 1578 C CA . LYS A 1 197 ? 49.179 -13.328 -29.753 1.00 57.97 197 LYS A CA 1
ATOM 1579 C C . LYS A 1 197 ? 49.214 -12.266 -28.651 1.00 57.97 197 LYS A C 1
ATOM 1581 O O . LYS A 1 197 ? 48.651 -12.500 -27.587 1.00 57.97 197 LYS A O 1
ATOM 1586 N N . GLN A 1 198 ? 49.765 -11.080 -28.927 1.00 53.03 198 GLN A N 1
ATOM 1587 C CA . GLN A 1 198 ? 49.774 -9.976 -27.955 1.00 53.03 198 GLN A CA 1
ATOM 1588 C C . GLN A 1 198 ? 48.369 -9.438 -27.643 1.00 53.03 198 GLN A C 1
ATOM 1590 O O . GLN A 1 198 ? 48.112 -9.024 -26.512 1.00 53.03 198 GLN A O 1
ATOM 1595 N N . LEU A 1 199 ? 47.440 -9.475 -28.608 1.00 53.75 199 LEU A N 1
ATOM 1596 C CA . LEU A 1 199 ? 46.059 -9.037 -28.381 1.00 53.75 199 LEU A CA 1
ATOM 1597 C C . LEU A 1 199 ? 45.264 -10.034 -27.518 1.00 53.75 199 LEU A C 1
ATOM 1599 O O . LEU A 1 199 ? 44.537 -9.618 -26.617 1.00 53.75 199 LEU A O 1
ATOM 1603 N N . MET A 1 200 ? 45.428 -11.346 -27.745 1.00 56.94 200 MET A N 1
ATOM 1604 C CA . MET A 1 200 ? 44.795 -12.375 -26.905 1.00 56.94 200 MET A CA 1
ATOM 1605 C C . MET A 1 200 ? 45.358 -12.388 -25.480 1.00 56.94 200 MET A C 1
ATOM 1607 O O . MET A 1 200 ? 44.599 -12.550 -24.525 1.00 56.94 200 MET A O 1
ATOM 1611 N N . GLU A 1 201 ? 46.661 -12.156 -25.315 1.00 59.25 201 GLU A N 1
ATOM 1612 C CA . GLU A 1 201 ? 47.295 -12.089 -23.995 1.00 59.25 201 GLU A CA 1
ATOM 1613 C C . GLU A 1 201 ? 46.759 -10.904 -23.171 1.00 59.25 201 GLU A C 1
ATOM 1615 O O . GLU A 1 201 ? 46.381 -11.082 -22.011 1.00 59.25 201 GLU A O 1
ATOM 1620 N N . LYS A 1 202 ? 46.591 -9.730 -23.801 1.00 57.78 202 LYS A N 1
ATOM 1621 C CA . LYS A 1 202 ? 46.017 -8.517 -23.184 1.00 57.78 202 LYS A CA 1
ATOM 1622 C C . LYS A 1 202 ? 44.529 -8.642 -22.828 1.00 57.78 202 LYS A C 1
ATOM 1624 O O . LYS A 1 202 ? 44.074 -7.953 -21.919 1.00 57.78 202 LYS A O 1
ATOM 1629 N N . LEU A 1 203 ? 43.773 -9.506 -23.511 1.00 53.16 203 LEU A N 1
ATOM 1630 C CA . LEU A 1 203 ? 42.352 -9.754 -23.224 1.00 53.16 203 LEU A CA 1
ATOM 1631 C C . LEU A 1 203 ? 42.133 -10.843 -22.160 1.00 53.16 203 LEU A C 1
ATOM 1633 O O . LEU A 1 203 ? 41.112 -10.821 -21.474 1.00 53.16 203 LEU A O 1
ATOM 1637 N N . SER A 1 204 ? 43.087 -11.764 -21.984 1.00 51.81 204 SER A N 1
ATOM 1638 C CA . SER A 1 204 ? 42.980 -12.864 -21.010 1.00 51.81 204 SER A CA 1
ATOM 1639 C C . SER A 1 204 ? 43.242 -12.454 -19.552 1.00 51.81 204 SER A C 1
ATOM 1641 O O . SER A 1 204 ? 42.862 -13.177 -18.636 1.00 51.81 204 SER A O 1
ATOM 1643 N N . GLN A 1 205 ? 43.837 -11.279 -19.311 1.00 52.16 205 GLN A N 1
ATOM 1644 C CA . GLN A 1 205 ? 44.173 -10.788 -17.964 1.00 52.16 205 GLN A CA 1
ATOM 1645 C C . GLN A 1 205 ? 43.049 -9.979 -17.289 1.00 52.16 205 GLN A C 1
ATOM 1647 O O . GLN A 1 205 ? 43.303 -9.185 -16.384 1.00 52.16 205 GLN A O 1
ATOM 1652 N N . LYS A 1 206 ? 41.788 -10.168 -17.696 1.00 44.22 206 LYS A N 1
ATOM 1653 C CA . LYS A 1 206 ? 40.646 -9.528 -17.032 1.00 44.22 206 LYS A CA 1
ATOM 1654 C C . LYS A 1 206 ? 40.199 -10.383 -15.842 1.00 44.22 206 LYS A C 1
ATOM 1656 O O . LYS A 1 206 ? 39.436 -11.335 -15.984 1.00 44.22 206 LYS A O 1
ATOM 1661 N N . THR A 1 207 ? 40.718 -10.050 -14.665 1.00 56.06 207 THR A N 1
ATOM 1662 C CA . THR A 1 207 ? 40.272 -10.571 -13.367 1.00 56.06 207 THR A CA 1
ATOM 1663 C C . THR A 1 207 ? 38.760 -10.361 -13.169 1.00 56.06 207 THR A C 1
ATOM 1665 O O . THR A 1 207 ? 38.205 -9.370 -13.653 1.00 56.06 207 THR A O 1
ATOM 1668 N N . PRO A 1 208 ? 38.067 -11.277 -12.465 1.00 53.81 208 PRO A N 1
ATOM 1669 C CA . PRO A 1 208 ? 36.632 -11.165 -12.222 1.00 53.81 208 PRO A CA 1
ATOM 1670 C C . PRO A 1 208 ? 36.326 -9.988 -11.278 1.00 53.81 208 PRO A C 1
ATOM 1672 O O . PRO A 1 208 ? 37.155 -9.654 -10.426 1.00 53.81 208 PRO A O 1
ATOM 1675 N N . PRO A 1 209 ? 35.144 -9.351 -11.391 1.00 53.44 209 PRO A N 1
ATOM 1676 C CA . PRO A 1 209 ? 34.802 -8.220 -10.541 1.00 53.44 209 PRO A CA 1
ATOM 1677 C C . PRO A 1 209 ? 34.645 -8.676 -9.079 1.00 53.44 209 PRO A C 1
ATOM 1679 O O . PRO A 1 209 ? 34.094 -9.754 -8.826 1.00 53.44 209 PRO A O 1
ATOM 1682 N N . PRO A 1 210 ? 35.093 -7.877 -8.095 1.00 43.12 210 PRO A N 1
ATOM 1683 C CA . PRO A 1 210 ? 34.846 -8.178 -6.694 1.00 43.12 210 PRO A CA 1
ATOM 1684 C C . PRO A 1 210 ? 33.344 -8.065 -6.400 1.00 43.12 210 PRO A C 1
ATOM 1686 O O . PRO A 1 210 ? 32.681 -7.108 -6.804 1.00 43.12 210 PRO A O 1
ATOM 1689 N N . LYS A 1 211 ? 32.802 -9.048 -5.675 1.00 50.78 211 LYS A N 1
ATOM 1690 C CA . LYS A 1 211 ? 31.433 -9.014 -5.147 1.00 50.78 211 LYS A CA 1
ATOM 1691 C C . LYS A 1 211 ? 31.328 -7.875 -4.128 1.00 50.78 211 LYS A C 1
ATOM 1693 O O . LYS A 1 211 ? 31.811 -8.017 -3.008 1.00 50.78 211 LYS A O 1
ATOM 1698 N N . ILE A 1 212 ? 30.700 -6.764 -4.501 1.00 47.81 212 ILE A N 1
ATOM 1699 C CA . ILE A 1 212 ? 30.359 -5.690 -3.562 1.00 47.81 212 ILE A CA 1
ATOM 1700 C C . ILE A 1 212 ? 28.921 -5.919 -3.101 1.00 47.81 212 ILE A C 1
ATOM 1702 O O . ILE A 1 212 ? 27.979 -5.869 -3.888 1.00 47.81 212 ILE A O 1
ATOM 1706 N N . GLY A 1 213 ? 28.780 -6.228 -1.812 1.00 36.81 213 GLY A N 1
ATOM 1707 C CA . GLY A 1 213 ? 27.498 -6.361 -1.136 1.00 36.81 213 GLY A CA 1
ATOM 1708 C C . GLY A 1 213 ? 26.751 -5.030 -1.044 1.00 36.81 213 GLY A C 1
ATOM 1709 O O . GLY A 1 213 ? 27.345 -3.967 -0.876 1.00 36.81 213 GLY A O 1
ATOM 1710 N N . CYS A 1 214 ? 25.425 -5.114 -1.127 1.00 46.72 214 CYS A N 1
ATOM 1711 C CA . CYS A 1 214 ? 24.488 -4.027 -0.875 1.00 46.72 214 CYS A CA 1
ATOM 1712 C C . CYS A 1 214 ? 24.774 -3.322 0.457 1.00 46.72 214 CYS A C 1
ATOM 1714 O O . CYS A 1 214 ? 24.614 -3.979 1.481 1.00 46.72 214 CYS A O 1
ATOM 1716 N N . LYS A 1 215 ? 25.063 -2.005 0.454 1.00 42.88 215 LYS A N 1
ATOM 1717 C CA . LYS A 1 215 ? 24.603 -1.029 1.473 1.00 42.88 215 LYS A CA 1
ATOM 1718 C C . LYS A 1 215 ? 24.565 0.422 0.934 1.00 42.88 215 LYS A C 1
ATOM 1720 O O . LYS A 1 215 ? 25.581 0.943 0.499 1.00 42.88 215 LYS A O 1
ATOM 1725 N N . ARG A 1 216 ? 23.394 1.051 1.142 1.00 42.66 216 ARG A N 1
ATOM 1726 C CA . ARG A 1 216 ? 22.991 2.484 1.126 1.00 42.66 216 ARG A CA 1
ATOM 1727 C C . ARG A 1 216 ? 22.831 3.253 -0.208 1.00 42.66 216 ARG A C 1
ATOM 1729 O O . ARG A 1 216 ? 23.718 3.187 -1.048 1.00 42.66 216 ARG A O 1
ATOM 1736 N N . PRO A 1 217 ? 21.739 4.044 -0.366 1.00 41.22 217 PRO A N 1
ATOM 1737 C CA . PRO A 1 217 ? 21.535 4.919 -1.524 1.00 41.22 217 PRO A CA 1
ATOM 1738 C C . PRO A 1 217 ? 22.387 6.193 -1.426 1.00 41.22 217 PRO A C 1
ATOM 1740 O O . PRO A 1 217 ? 22.529 6.768 -0.344 1.00 41.22 217 PRO A O 1
ATOM 1743 N N . LEU A 1 218 ? 22.925 6.637 -2.563 1.00 46.09 218 LEU A N 1
ATOM 1744 C CA . LEU A 1 218 ? 23.591 7.933 -2.720 1.00 46.09 218 LEU A CA 1
ATOM 1745 C C . LEU A 1 218 ? 22.560 9.060 -2.964 1.00 46.09 218 LEU A C 1
ATOM 1747 O O . LEU A 1 218 ? 21.453 8.770 -3.424 1.00 46.09 218 LEU A O 1
ATOM 1751 N N . PRO A 1 219 ? 22.890 10.331 -2.656 1.00 39.50 219 PRO A N 1
ATOM 1752 C CA . PRO A 1 219 ? 21.963 11.459 -2.751 1.00 39.50 219 PRO A CA 1
ATOM 1753 C C . PRO A 1 219 ? 21.693 11.879 -4.205 1.00 39.50 219 PRO A C 1
ATOM 1755 O O . PRO A 1 219 ? 22.567 11.760 -5.062 1.00 39.50 219 PRO A O 1
ATOM 1758 N N . LEU A 1 220 ? 20.491 12.416 -4.453 1.00 43.94 220 LEU A N 1
ATOM 1759 C CA . LEU A 1 220 ? 20.066 13.016 -5.724 1.00 43.94 220 LEU A CA 1
ATOM 1760 C C . LEU A 1 220 ? 21.041 14.119 -6.177 1.00 43.94 220 LEU A C 1
ATOM 1762 O O . LEU A 1 220 ? 21.256 15.092 -5.454 1.00 43.94 220 LEU A O 1
ATOM 1766 N N . ALA A 1 221 ? 21.579 13.994 -7.391 1.00 38.66 221 ALA A N 1
ATOM 1767 C CA . ALA A 1 221 ? 22.262 15.085 -8.080 1.00 38.66 221 ALA A CA 1
ATOM 1768 C C . ALA A 1 221 ? 21.233 16.035 -8.741 1.00 38.66 221 ALA A C 1
ATOM 1770 O O . ALA A 1 221 ? 20.203 15.560 -9.228 1.00 38.66 221 ALA A O 1
ATOM 1771 N N . PRO A 1 222 ? 21.480 17.360 -8.759 1.00 44.34 222 PRO A N 1
ATOM 1772 C CA . PRO A 1 222 ? 20.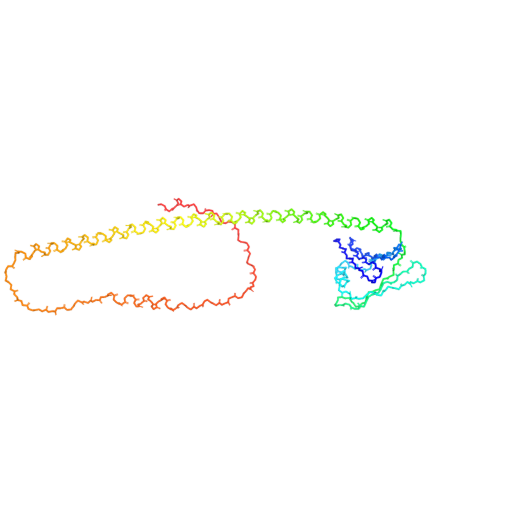607 18.340 -9.407 1.00 44.34 222 PRO A CA 1
ATOM 1773 C C . PRO A 1 222 ? 20.677 18.247 -10.947 1.00 44.34 222 PRO A C 1
ATOM 1775 O O . PRO A 1 222 ? 21.660 17.729 -11.482 1.00 44.34 222 PRO A O 1
ATOM 1778 N N . PRO A 1 223 ? 19.653 18.744 -11.670 1.00 41.06 223 PRO A N 1
ATOM 1779 C CA . PRO A 1 223 ? 19.549 18.606 -13.121 1.00 41.06 223 PRO A CA 1
ATOM 1780 C C . PRO A 1 223 ? 20.641 19.429 -13.816 1.00 41.06 223 PRO A C 1
ATOM 1782 O O . PRO A 1 223 ? 20.705 20.647 -13.661 1.00 41.06 223 PRO A O 1
ATOM 1785 N N . SER A 1 224 ? 21.519 18.763 -14.566 1.00 42.06 224 SER A N 1
ATOM 1786 C CA . SER A 1 224 ? 22.525 19.415 -15.403 1.00 42.06 224 SER A CA 1
ATOM 1787 C C . SER A 1 224 ? 21.920 19.829 -16.742 1.00 42.06 224 SER A C 1
ATOM 1789 O O . SER A 1 224 ? 21.273 19.015 -17.400 1.00 42.06 224 SER A O 1
ATOM 1791 N N . ASN A 1 225 ? 22.187 21.080 -17.117 1.00 43.38 225 ASN A N 1
ATOM 1792 C CA . ASN A 1 225 ? 21.917 21.693 -18.413 1.00 43.38 225 ASN A CA 1
ATOM 1793 C C . ASN A 1 225 ? 22.233 20.766 -19.595 1.00 43.38 225 ASN A C 1
ATOM 1795 O O . ASN A 1 225 ? 23.265 20.093 -19.621 1.00 43.38 225 ASN A O 1
ATOM 1799 N N . GLU A 1 226 ? 21.340 20.801 -20.578 1.00 42.56 226 GLU A N 1
ATOM 1800 C CA . GLU A 1 226 ? 21.511 20.250 -21.916 1.00 42.56 226 GLU A CA 1
ATOM 1801 C C . GLU A 1 226 ? 22.812 20.802 -22.527 1.00 42.56 226 GLU A C 1
ATOM 1803 O O . GLU A 1 226 ? 22.974 22.013 -22.670 1.00 42.56 226 GLU A O 1
ATOM 1808 N N . MET A 1 227 ? 23.772 19.924 -22.838 1.00 42.47 227 MET A N 1
ATOM 1809 C CA . MET A 1 227 ? 24.840 20.266 -23.779 1.00 42.47 227 MET A CA 1
ATOM 1810 C C . MET A 1 227 ? 24.246 20.153 -25.176 1.00 42.47 227 MET A C 1
ATOM 1812 O O . MET A 1 227 ? 23.943 19.050 -25.637 1.00 42.47 227 MET A O 1
ATOM 1816 N N . ASP A 1 228 ? 24.061 21.310 -25.800 1.00 41.94 228 ASP A N 1
ATOM 1817 C CA . ASP A 1 228 ? 23.665 21.444 -27.191 1.00 41.94 228 ASP A CA 1
ATOM 1818 C C . ASP A 1 228 ? 24.802 20.943 -28.099 1.00 41.94 228 ASP A C 1
ATOM 1820 O O . ASP A 1 228 ? 25.983 21.193 -27.845 1.00 41.94 228 ASP A O 1
ATOM 1824 N N . LEU A 1 229 ? 24.458 20.158 -29.118 1.00 53.16 229 LEU A N 1
ATOM 1825 C CA . LEU A 1 229 ? 25.416 19.440 -29.976 1.00 53.16 229 LEU A CA 1
ATOM 1826 C C . LEU A 1 229 ? 25.851 20.253 -31.206 1.00 53.16 229 LEU A C 1
ATOM 1828 O O . LEU A 1 229 ? 26.607 19.737 -32.030 1.00 53.16 229 LEU A O 1
ATOM 1832 N N . ASP A 1 230 ? 25.431 21.514 -31.297 1.00 49.88 230 ASP A N 1
ATOM 1833 C CA . ASP A 1 230 ? 25.795 22.432 -32.382 1.00 49.88 230 ASP A CA 1
ATOM 1834 C C . ASP A 1 230 ? 27.169 23.112 -32.190 1.00 49.88 230 ASP A C 1
ATOM 1836 O O . ASP A 1 230 ? 27.676 23.740 -33.116 1.00 49.88 230 ASP A O 1
ATOM 1840 N N . ASP A 1 231 ? 27.835 22.912 -31.046 1.00 50.09 231 ASP A N 1
ATOM 1841 C CA . ASP A 1 231 ? 29.177 23.460 -30.765 1.00 50.09 231 ASP A CA 1
ATOM 1842 C C . ASP A 1 231 ? 30.343 22.533 -31.188 1.00 50.09 231 ASP A C 1
ATOM 1844 O O . ASP A 1 231 ? 31.506 22.801 -30.875 1.00 50.09 231 ASP A O 1
ATOM 1848 N N . ILE A 1 232 ? 30.068 21.426 -31.894 1.00 51.50 232 ILE A N 1
ATOM 1849 C CA . ILE A 1 232 ? 31.097 20.485 -32.396 1.00 51.50 232 ILE A CA 1
ATOM 1850 C C . ILE A 1 232 ? 30.952 20.258 -33.911 1.00 51.50 232 ILE A C 1
ATOM 1852 O O . ILE A 1 232 ? 30.963 19.121 -34.396 1.00 51.50 232 ILE A O 1
ATOM 1856 N N . LEU A 1 233 ? 30.803 21.352 -34.659 1.00 38.09 233 LEU A N 1
ATOM 1857 C CA . LEU A 1 233 ? 30.976 21.398 -36.114 1.00 38.09 233 LEU A CA 1
ATOM 1858 C C . LEU A 1 233 ? 32.273 22.122 -36.483 1.00 38.09 233 LEU A C 1
ATOM 1860 O O . LEU A 1 233 ? 32.506 23.232 -35.959 1.00 38.09 233 LEU A O 1
#

InterPro domains:
  IPR014751 DNA repair protein XRCC4-like, C-terminal [G3DSA:1.20.5.370] (87-179)

Foldseek 3Di:
DWDKDWDDAPQKIWIWIQDPQWIKIWIDHDPWIWIDIDPPDGSVCSVLVRVQVVVFPHWDWADDPDQKIKIKTADDPRDHIDIDIIGIDDPVVVVVVVVVSVVVVVVVVVVVVVVVVVVVVVVVVVVVVVVVVVVVVVVVVVVVVVVVVVVVVVVVVVVVVVVVVVVVVVVVVVVPDDDDDDDDDDDDDDPPPPVVVVVVVVVVPDDDDDDDDDDDDDDDDDDDDDDDPPVPD

Secondary structure (DSSP, 8-state):
--EEEEEEETTEEEEEEEETTEEEEEEEETTEEEEEEE-SS-HHHHHHHHHHHHH-S--EEEEPSSSEEEEEEPPPSS-S-EEEEEEE--HHHHHHHHHHHHHHHHHHHHHHHHHHHHHHHHHHHHHHHHHHHHHHHHHHHHHHHHHHHHHHHHHHHHHHHHHHHHHHHHHHHHTT---------------HHHHHHHHHHHHHT-PPPP------PPPPPPPP----GGG--

Sequence (233 aa):
MNQLSARRFGDQFVFLAVTNDELFFYVYSFGSYWTAKDTSFPSKSAEKLIAAFDKVESVEIKQLEGERLQIRWDKTDEIDEYSATLTKTSTDNFLHRLTDSITAQVATIKELVSANEQLKSAEEAVIHKYSDAVLKYTEREHILFSKFAALLNAKTAKIVELMSNREKNQEETLSDVTVFSDDEEVPVPSTSKHVTKQLMEKLSQKTPPPKIGCKRPLPLAPPSNEMDLDDIL

pLDDT: mean 73.25, std 19.04, range [31.08, 97.81]

Organism: Mesocestoides corti (NCBI:txid53468)

Radius of gyration: 42.95 Å; chains: 1; bounding box: 96×42×114 Å